Protein AF-A0A7V8LJW1-F1 (afdb_monomer)

Foldseek 3Di:
DDDDDDDDDDDDDDDDDDDDDPVNVVVVVVVVVVVVVVVCCVVPNDPVVVVVVVVVVVVVVVVVVVVVVVVVVVVVVVVVVVVVVVVVVVVVVVVVQLVVQLVLLVVVPDDSVVSSVQDDNDPVSSVVVSVVCVVVVVVVVPPPPDPDPDPPVPDDPPDDDPDPDPVRVVVVVVCVVDPPPDD

Radius of gyration: 65.2 Å; Cα contacts (8 Å, |Δi|>4): 43; chains: 1; bounding box: 151×48×192 Å

Solvent-accessible surface area (backbone atoms only — not comparable to full-atom values): 11226 Å² total; per-residue (Å²): 133,86,84,90,87,87,87,88,79,85,90,80,83,74,84,78,83,83,77,84,47,71,70,57,51,55,50,53,52,49,57,48,52,52,50,49,52,48,55,46,36,73,73,68,42,59,64,67,58,53,52,51,52,52,52,50,53,48,53,50,52,54,50,52,48,54,52,51,51,53,50,50,53,52,49,53,53,51,51,53,52,50,52,53,50,50,52,50,48,54,54,50,51,54,50,50,55,50,51,52,49,23,48,52,32,36,77,74,68,40,56,67,79,58,13,68,64,66,77,55,90,48,72,68,49,39,51,51,55,48,62,67,48,53,70,60,55,64,60,65,81,49,61,81,76,68,76,74,79,57,84,64,74,86,49,75,78,95,56,98,68,94,69,68,53,74,67,56,49,47,51,53,50,51,50,70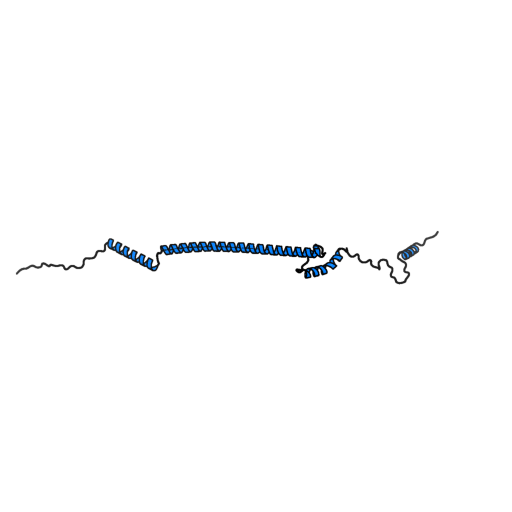,76,51,69,80,83,74,131

Organism: NCBI:txid83262

Secondary structure (DSSP, 8-state):
------------PPPP-----HHHHHHHHHHHHHHHHHHHHHHH--HHHHHHHHHHHHHHHHHHHHHHHHHHHHHHHHHHHHHHHHHHHHHHHHHHHHHHHHHHHHHTT--HHHHTT---SSHHHHHHHHHHHHHHHHHHHS-S-PPPP-TTSSPPPSS---PPPHHHHHHHHHHHHS-----

Mean predicted aligned error: 20.02 Å

pLDDT: mean 77.29, std 15.59, range [37.78, 94.06]

Sequence (183 aa):
MMGAAPDGDESGKGPADAKFTQADLDRIIGERLTRQRSEIADKYGDLDTLKASATELQSIKDRDKTDADKVQDQIADLQSKLTAESEARTKAEAKAAVAERTQYGVDKGLPVALAKKLTGTTNDELDAEIDELKPFLTATDSGPRRPDPNGHQGQPPSGGGTKPSSLAAGKELYAKSRPTTNA

Structure (mmCIF, N/CA/C/O backbone):
data_AF-A0A7V8LJW1-F1
#
_entry.id   AF-A0A7V8LJW1-F1
#
loop_
_atom_site.group_PDB
_atom_site.id
_atom_site.type_symbol
_atom_site.label_atom_id
_atom_site.label_alt_id
_atom_site.label_comp_id
_atom_site.label_asym_id
_atom_site.label_entity_id
_atom_site.label_seq_id
_atom_site.pdbx_PDB_ins_code
_atom_site.Cartn_x
_atom_site.Cartn_y
_atom_site.Cartn_z
_atom_site.occupancy
_atom_site.B_iso_or_equiv
_atom_site.auth_seq_id
_atom_site.auth_comp_id
_atom_site.auth_asym_id
_atom_site.auth_atom_id
_atom_site.pdbx_PDB_model_num
ATOM 1 N N . MET A 1 1 ? -62.524 -2.905 126.655 1.00 39.00 1 MET A N 1
ATOM 2 C CA . MET A 1 1 ? -62.035 -4.299 126.579 1.00 39.00 1 MET A CA 1
ATOM 3 C C . MET A 1 1 ? -62.411 -4.849 125.211 1.00 39.00 1 MET A C 1
ATOM 5 O O . MET A 1 1 ? -63.589 -4.754 124.908 1.00 39.00 1 MET A O 1
ATOM 9 N N . MET A 1 2 ? -61.420 -5.383 124.469 1.00 40.06 2 MET A N 1
ATOM 10 C CA . MET A 1 2 ? -61.485 -6.249 123.261 1.00 40.06 2 MET A CA 1
ATOM 11 C C . MET A 1 2 ? -6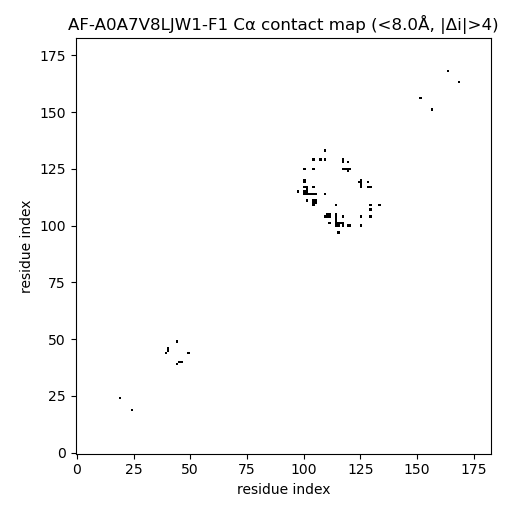2.251 -5.715 122.027 1.00 40.06 2 MET A C 1
ATOM 13 O O . MET A 1 2 ? -63.412 -5.373 122.148 1.00 40.06 2 MET A O 1
ATOM 17 N N . GLY A 1 3 ? -61.741 -5.665 120.791 1.00 39.06 3 GLY A N 1
ATOM 18 C CA . GLY A 1 3 ? -60.516 -6.180 120.168 1.00 39.06 3 GLY A CA 1
ATOM 19 C C . GLY A 1 3 ? -60.801 -6.594 118.703 1.00 39.06 3 GLY A C 1
ATOM 20 O O . GLY A 1 3 ? -61.911 -7.028 118.420 1.00 39.06 3 GLY A O 1
ATOM 21 N N . ALA A 1 4 ? -59.766 -6.522 117.850 1.00 37.81 4 ALA A N 1
ATOM 22 C CA . ALA A 1 4 ? -59.609 -7.071 116.483 1.00 37.81 4 ALA A CA 1
ATOM 23 C C . ALA A 1 4 ? -59.815 -6.123 115.271 1.00 37.81 4 ALA A C 1
ATOM 25 O O . ALA A 1 4 ? -60.771 -5.365 115.188 1.00 37.81 4 ALA A O 1
ATOM 26 N N . ALA A 1 5 ? -58.825 -6.180 114.372 1.00 51.31 5 ALA A N 1
ATOM 27 C CA . ALA A 1 5 ? -58.503 -5.296 113.247 1.00 51.31 5 ALA A CA 1
ATOM 28 C C . ALA A 1 5 ? -58.883 -5.941 111.879 1.00 51.31 5 ALA A C 1
ATOM 30 O O . ALA A 1 5 ? -59.739 -6.819 111.873 1.00 51.31 5 ALA A O 1
ATOM 31 N N . PRO A 1 6 ? -58.215 -5.623 110.751 1.00 56.84 6 PRO A N 1
ATOM 32 C CA . PRO A 1 6 ? -58.520 -4.558 109.790 1.00 56.84 6 PRO A CA 1
ATOM 33 C C . PRO A 1 6 ? -58.891 -5.115 108.394 1.00 56.84 6 PRO A C 1
ATOM 35 O O . PRO A 1 6 ? -58.307 -6.105 107.968 1.00 56.84 6 PRO A O 1
ATOM 38 N N . ASP A 1 7 ? -59.752 -4.440 107.629 1.00 39.25 7 ASP A N 1
ATOM 39 C CA . ASP A 1 7 ? -59.941 -4.749 106.201 1.00 39.25 7 ASP A CA 1
ATOM 40 C C . ASP A 1 7 ? -59.399 -3.598 105.351 1.00 39.25 7 ASP A C 1
ATOM 42 O O . ASP A 1 7 ? -59.898 -2.472 105.386 1.00 39.25 7 ASP A O 1
ATOM 46 N N . GLY A 1 8 ? -58.300 -3.886 104.653 1.00 44.03 8 GLY A N 1
ATOM 47 C CA . GLY A 1 8 ? -57.707 -3.018 103.647 1.00 44.03 8 GLY A CA 1
ATOM 48 C C . GLY A 1 8 ? -58.382 -3.226 102.296 1.00 44.03 8 GLY A C 1
ATOM 49 O O . GLY A 1 8 ? -58.577 -4.365 101.874 1.00 44.03 8 GLY A O 1
ATOM 50 N N . ASP A 1 9 ? -58.680 -2.121 101.619 1.00 39.38 9 ASP A N 1
ATOM 51 C CA . ASP A 1 9 ? -59.177 -2.096 100.247 1.00 39.38 9 ASP A CA 1
ATOM 52 C C . ASP A 1 9 ? -58.397 -1.065 99.406 1.00 39.38 9 ASP A C 1
ATOM 54 O O . ASP A 1 9 ? -57.958 -0.034 99.918 1.00 39.38 9 ASP A O 1
ATOM 58 N N . GLU A 1 10 ? -58.245 -1.408 98.122 1.00 38.75 10 GLU A N 1
ATOM 59 C CA . GLU A 1 10 ? -57.719 -0.650 96.969 1.00 38.75 10 GLU A CA 1
ATOM 60 C C . GLU A 1 10 ? -56.205 -0.318 96.964 1.00 38.75 10 GLU A C 1
ATOM 62 O O . GLU A 1 10 ? -55.731 0.629 97.578 1.00 38.75 10 GLU A O 1
ATOM 67 N N . SER A 1 11 ? -55.308 -1.072 96.309 1.00 44.19 11 SER A N 1
ATOM 68 C CA . SER A 1 11 ? -55.264 -1.555 94.909 1.00 44.19 11 SER A CA 1
ATOM 69 C C . SER A 1 11 ? -55.311 -0.460 93.828 1.00 44.19 11 SER A C 1
ATOM 71 O O . SER A 1 11 ? -56.162 -0.471 92.943 1.00 44.19 11 SER A O 1
ATOM 73 N N . GLY A 1 12 ? -54.333 0.453 93.836 1.00 37.78 12 GLY A N 1
ATOM 74 C CA . GLY A 1 12 ? -54.017 1.330 92.700 1.00 37.78 12 GLY A CA 1
ATOM 75 C C . GLY A 1 12 ? -53.057 0.669 91.696 1.00 37.78 12 GLY A C 1
ATOM 76 O O . GLY A 1 12 ? -51.882 0.469 91.993 1.00 37.78 12 GLY A O 1
ATOM 77 N N . LYS A 1 13 ? -53.570 0.328 90.506 1.00 42.62 13 LYS A N 1
ATOM 78 C CA . LYS A 1 13 ? -52.876 -0.296 89.358 1.00 42.62 13 LYS A CA 1
ATOM 79 C C . LYS A 1 13 ? -51.572 0.412 88.942 1.00 42.62 13 LYS A C 1
ATOM 81 O O . LYS A 1 13 ? -51.603 1.567 88.528 1.00 42.62 13 LYS A O 1
ATOM 86 N N . GLY A 1 14 ? -50.464 -0.334 88.903 1.00 44.66 14 GLY A N 1
ATOM 87 C CA . GLY A 1 14 ? -49.322 -0.045 88.021 1.00 44.66 14 GLY A CA 1
ATOM 88 C C . GLY A 1 14 ? -49.616 -0.461 86.566 1.00 44.66 14 GLY A C 1
ATOM 89 O O . GLY A 1 14 ? -50.534 -1.257 86.339 1.00 44.66 14 GLY A O 1
ATOM 90 N N . PRO A 1 15 ? -48.894 0.078 85.564 1.00 47.88 15 PRO A N 1
ATOM 91 C CA . PRO A 1 15 ? -49.163 -0.202 84.156 1.00 47.88 15 PRO A CA 1
ATOM 92 C C . PRO A 1 15 ? -48.845 -1.668 83.839 1.00 47.88 15 PRO A C 1
ATOM 94 O O . PRO A 1 15 ? -47.807 -2.185 84.240 1.00 47.88 15 PRO A O 1
ATOM 97 N N . ALA A 1 16 ? -49.760 -2.334 83.135 1.00 53.06 16 ALA A N 1
ATOM 98 C CA . ALA A 1 16 ? -49.612 -3.722 82.720 1.00 53.06 16 ALA A CA 1
ATOM 99 C C . ALA A 1 16 ? -48.396 -3.891 81.796 1.00 53.06 16 ALA A C 1
ATOM 101 O O . ALA A 1 16 ? -48.245 -3.153 80.821 1.00 53.06 16 ALA A O 1
ATOM 102 N N . ASP A 1 17 ? -47.564 -4.886 82.097 1.00 58.22 17 ASP A N 1
ATOM 103 C CA . ASP A 1 17 ? -46.409 -5.285 81.298 1.00 58.22 17 ASP A CA 1
ATOM 104 C C . ASP A 1 17 ? -46.833 -5.582 79.849 1.00 58.22 17 ASP A C 1
ATOM 106 O O . ASP A 1 17 ? -47.500 -6.582 79.566 1.00 58.22 17 ASP A O 1
ATOM 110 N N . ALA A 1 18 ? -46.459 -4.711 78.910 1.00 64.31 18 ALA A N 1
ATOM 111 C CA . ALA A 1 18 ? -46.701 -4.922 77.489 1.00 64.31 18 ALA A CA 1
ATOM 112 C C . ALA A 1 18 ? -45.855 -6.110 76.996 1.00 64.31 18 ALA A C 1
ATOM 114 O O . ALA A 1 18 ? -44.652 -5.986 76.760 1.00 64.31 18 ALA A O 1
ATOM 115 N N . LYS A 1 19 ? -46.472 -7.288 76.858 1.00 71.81 19 LYS A N 1
ATOM 116 C CA . LYS A 1 19 ? -45.813 -8.477 76.305 1.00 71.81 19 LYS A CA 1
ATOM 117 C C . LYS A 1 19 ? -45.741 -8.359 74.782 1.00 71.81 19 LYS A C 1
ATOM 119 O O . LYS A 1 19 ? -46.757 -8.494 74.109 1.00 71.81 19 LYS A O 1
ATOM 124 N N . PHE A 1 20 ? -44.542 -8.118 74.252 1.00 77.19 20 PHE A N 1
ATOM 125 C CA . PHE A 1 20 ? -44.264 -8.176 72.813 1.00 77.19 20 PHE A CA 1
ATOM 126 C C . PHE A 1 20 ? -44.620 -9.557 72.254 1.00 77.19 20 PHE A C 1
ATOM 128 O O . PHE A 1 20 ? -44.148 -10.575 72.764 1.00 77.19 20 PHE A O 1
ATOM 135 N N . THR A 1 21 ? -45.446 -9.595 71.208 1.00 88.38 21 THR A N 1
ATOM 136 C CA . THR A 1 21 ? -45.821 -10.842 70.530 1.00 88.38 21 THR A CA 1
ATOM 137 C C . THR A 1 21 ? -44.908 -11.117 69.333 1.00 88.38 21 THR A C 1
ATOM 139 O O . THR A 1 21 ? -44.262 -10.212 68.803 1.00 88.38 21 THR A O 1
ATOM 142 N N . GLN A 1 22 ? -44.868 -12.367 68.859 1.00 88.38 22 GLN A N 1
ATOM 143 C CA . GLN A 1 22 ? -44.125 -12.713 67.639 1.00 88.38 22 GLN A CA 1
ATOM 144 C C . GLN A 1 22 ? -44.655 -11.953 66.412 1.00 88.38 22 GLN A C 1
ATOM 146 O O . GLN A 1 22 ? -43.874 -11.506 65.579 1.00 88.38 22 GLN A O 1
ATOM 151 N N . ALA A 1 23 ? -45.970 -11.726 66.347 1.00 87.19 23 ALA A N 1
ATOM 152 C CA . ALA A 1 23 ? -46.586 -10.940 65.284 1.00 87.19 23 ALA A CA 1
ATOM 153 C C . ALA A 1 23 ? -46.105 -9.476 65.291 1.00 87.19 23 ALA A C 1
ATOM 155 O O . ALA A 1 23 ? -45.902 -8.887 64.229 1.00 87.19 23 ALA A O 1
ATOM 156 N N . ASP A 1 24 ? -45.866 -8.896 66.473 1.00 86.44 24 ASP A N 1
ATOM 157 C CA . ASP A 1 24 ? -45.297 -7.550 66.588 1.00 86.44 24 ASP A CA 1
ATOM 158 C C . ASP A 1 24 ? -43.845 -7.498 66.110 1.00 86.44 24 ASP A C 1
ATOM 160 O O . ASP A 1 24 ? -43.453 -6.537 65.445 1.00 86.44 24 ASP A O 1
ATOM 164 N N . LEU A 1 25 ? -43.053 -8.535 66.400 1.00 89.31 25 LEU A N 1
ATOM 165 C CA . LEU A 1 25 ? -41.680 -8.650 65.906 1.00 89.31 25 LEU A CA 1
ATOM 166 C C . LEU A 1 25 ? -41.638 -8.779 64.383 1.00 89.31 25 LEU A C 1
ATOM 168 O O . LEU A 1 25 ? -40.911 -8.025 63.737 1.00 89.31 25 LEU A O 1
ATOM 172 N N . ASP A 1 26 ? -42.444 -9.667 63.803 1.00 91.75 26 ASP A N 1
ATOM 173 C CA . ASP A 1 26 ? -42.484 -9.881 62.354 1.00 91.75 26 ASP A CA 1
ATOM 174 C C . ASP A 1 26 ? -42.925 -8.607 61.616 1.00 91.75 26 ASP A C 1
ATOM 176 O O . ASP A 1 26 ? -42.336 -8.237 60.596 1.00 91.75 26 ASP A O 1
ATOM 180 N N . ARG A 1 27 ? -43.893 -7.867 62.176 1.00 92.25 27 ARG A N 1
ATOM 181 C CA . ARG A 1 27 ? -44.321 -6.564 61.651 1.00 92.25 27 ARG A CA 1
ATOM 182 C C . ARG A 1 27 ? -43.195 -5.529 61.692 1.00 92.25 27 ARG A C 1
ATOM 184 O O . ARG A 1 27 ? -42.927 -4.884 60.680 1.00 92.25 27 ARG A O 1
ATOM 191 N N . ILE A 1 28 ? -42.513 -5.380 62.830 1.00 91.62 28 ILE A N 1
ATOM 192 C CA . ILE A 1 28 ? -41.410 -4.416 62.989 1.00 91.62 28 ILE A CA 1
ATOM 193 C C . ILE A 1 28 ? -40.240 -4.761 62.059 1.00 91.62 28 ILE A C 1
ATOM 195 O O . ILE A 1 28 ? -39.641 -3.869 61.454 1.00 91.62 28 ILE A O 1
ATOM 199 N N . ILE A 1 29 ? -39.922 -6.049 61.916 1.00 92.06 29 ILE A N 1
ATOM 200 C CA . ILE A 1 29 ? -38.883 -6.530 61.002 1.00 92.06 29 ILE A CA 1
ATOM 201 C C . ILE A 1 29 ? -39.276 -6.232 59.551 1.00 92.06 29 ILE A C 1
ATOM 203 O O . ILE A 1 29 ? -38.448 -5.707 58.804 1.00 92.06 29 ILE A O 1
ATOM 207 N N . GLY A 1 30 ? -40.529 -6.489 59.166 1.00 92.88 30 GLY A N 1
ATOM 208 C CA . GLY A 1 30 ? -41.058 -6.156 57.843 1.00 92.88 30 GLY A CA 1
ATOM 209 C C . GLY A 1 30 ? -40.971 -4.659 57.535 1.00 92.88 30 GLY A C 1
ATOM 210 O O . GLY A 1 30 ? -40.403 -4.270 56.516 1.00 92.88 30 GLY A O 1
ATOM 211 N N . GLU A 1 31 ? -41.442 -3.802 58.444 1.00 92.50 31 GLU A N 1
ATOM 212 C CA . GLU A 1 31 ? -41.362 -2.339 58.308 1.00 92.50 31 GLU A CA 1
ATOM 213 C C . GLU A 1 31 ? -39.916 -1.837 58.192 1.00 92.50 31 GLU A C 1
ATOM 215 O O . GLU A 1 31 ? -39.626 -0.904 57.434 1.00 92.50 31 GLU A O 1
ATOM 220 N N . ARG A 1 32 ? -38.990 -2.438 58.948 1.00 94.06 32 ARG A N 1
ATOM 221 C CA . ARG A 1 32 ? -37.566 -2.094 58.890 1.00 94.06 32 ARG A CA 1
ATOM 222 C C . ARG A 1 32 ? -36.938 -2.533 57.571 1.00 94.06 32 ARG A C 1
ATOM 224 O O . ARG A 1 32 ? -36.204 -1.745 56.986 1.00 94.06 32 ARG A O 1
ATOM 231 N N . LEU A 1 33 ? -37.247 -3.736 57.086 1.00 91.19 33 LEU A N 1
ATOM 232 C CA . LEU A 1 33 ? -36.774 -4.248 55.797 1.00 91.19 33 LEU A CA 1
ATOM 233 C C . LEU A 1 33 ? -37.263 -3.390 54.632 1.00 91.19 33 LEU A C 1
ATOM 235 O O . LEU A 1 33 ? -36.477 -3.089 53.738 1.00 91.19 33 LEU A O 1
ATOM 239 N N . THR A 1 34 ? -38.527 -2.970 54.644 1.00 89.12 34 THR A N 1
ATOM 240 C CA . THR A 1 34 ? -39.079 -2.101 53.597 1.00 89.12 34 THR A CA 1
ATOM 241 C C . THR A 1 34 ? -38.407 -0.732 53.604 1.00 89.12 34 THR A C 1
ATOM 243 O O . THR A 1 34 ? -37.977 -0.270 52.549 1.00 89.12 34 THR A O 1
ATOM 246 N N . ARG A 1 35 ? -38.217 -0.115 54.782 1.00 89.50 35 ARG A N 1
ATOM 247 C CA . ARG A 1 35 ? -37.444 1.135 54.903 1.00 89.50 35 ARG A CA 1
ATOM 248 C C . ARG A 1 35 ? -36.010 0.974 54.422 1.00 89.50 35 ARG A C 1
ATOM 250 O O . ARG A 1 35 ? -35.537 1.819 53.680 1.00 89.50 35 ARG A O 1
ATOM 257 N N . GLN A 1 36 ? -35.343 -0.120 54.786 1.00 85.81 36 GLN A N 1
ATOM 258 C CA . GLN A 1 36 ? -33.981 -0.382 54.326 1.00 85.81 36 GLN A CA 1
ATOM 259 C C . GLN A 1 36 ? -33.912 -0.553 52.810 1.00 85.81 36 GLN A C 1
ATOM 261 O O . GLN A 1 36 ? -33.022 0.012 52.189 1.00 85.81 36 GLN A O 1
ATOM 266 N N . ARG A 1 37 ? -34.841 -1.299 52.199 1.00 84.12 37 ARG A N 1
ATOM 267 C CA . ARG A 1 37 ? -34.892 -1.447 50.737 1.00 84.12 37 ARG A CA 1
ATOM 268 C C . ARG A 1 37 ? -35.166 -0.114 50.049 1.00 84.12 37 ARG A C 1
ATOM 270 O O . ARG A 1 37 ? -34.510 0.161 49.055 1.00 84.12 37 ARG A O 1
ATOM 277 N N . SER A 1 38 ? -36.064 0.708 50.596 1.00 82.81 38 SER A N 1
ATOM 278 C CA . SER A 1 38 ? -36.320 2.061 50.088 1.00 82.81 38 SER A CA 1
ATOM 279 C C . SER A 1 38 ? -35.075 2.932 50.205 1.00 82.81 38 SER A C 1
ATOM 281 O O . SER A 1 38 ? -34.624 3.457 49.205 1.00 82.81 38 SER A O 1
ATOM 283 N N . GLU A 1 39 ? -34.438 3.002 51.377 1.00 83.31 39 GLU A N 1
ATOM 284 C CA . GLU A 1 39 ? -33.213 3.788 51.567 1.00 83.31 39 GLU A CA 1
ATOM 285 C C . GLU A 1 39 ? -32.060 3.315 50.673 1.00 83.31 39 GLU A C 1
ATOM 287 O O . GLU A 1 39 ? -31.251 4.127 50.230 1.00 83.31 39 GLU A O 1
ATOM 292 N N . ILE A 1 40 ? -31.951 2.007 50.425 1.00 79.25 40 ILE A N 1
ATOM 293 C CA . ILE A 1 40 ? -30.953 1.445 49.510 1.00 79.25 40 ILE A CA 1
ATOM 294 C C . ILE A 1 40 ? -31.287 1.830 48.065 1.00 79.25 40 ILE A C 1
ATOM 296 O O . ILE A 1 40 ? -30.388 2.269 47.353 1.00 79.25 40 ILE A O 1
ATOM 300 N N . ALA A 1 41 ? -32.552 1.727 47.652 1.00 80.44 41 ALA A N 1
ATOM 301 C CA . ALA A 1 41 ? -33.006 2.139 46.325 1.00 80.44 41 ALA A CA 1
ATOM 302 C C . ALA A 1 41 ? -32.859 3.657 46.104 1.00 80.44 41 ALA A C 1
ATOM 304 O O . ALA A 1 41 ? -32.439 4.079 45.033 1.00 80.44 41 ALA A O 1
ATOM 305 N N . ASP A 1 42 ? -33.113 4.474 47.126 1.00 79.69 42 ASP A N 1
ATOM 306 C CA . ASP A 1 42 ? -32.967 5.932 47.076 1.00 79.69 42 ASP A CA 1
ATOM 307 C C . ASP A 1 42 ? -31.488 6.351 46.986 1.00 79.69 42 ASP A C 1
ATOM 309 O O . ASP A 1 42 ? -31.150 7.312 46.296 1.00 79.69 42 ASP A O 1
ATOM 313 N N . LYS A 1 43 ? -30.584 5.636 47.676 1.00 74.94 43 LYS A N 1
ATOM 314 C CA . LYS A 1 43 ? -29.143 5.958 47.705 1.00 74.94 43 LYS A CA 1
ATOM 315 C C . LYS A 1 43 ? -28.363 5.406 46.518 1.00 74.94 43 LYS A C 1
ATOM 317 O O . LYS A 1 43 ? -27.422 6.053 46.066 1.00 74.94 43 LYS A O 1
ATOM 322 N N . TYR A 1 44 ? -28.694 4.202 46.064 1.00 70.69 44 TYR A N 1
ATOM 323 C CA . TYR A 1 44 ? -27.898 3.462 45.079 1.00 70.69 44 TYR A CA 1
ATOM 324 C C . TYR A 1 44 ? -28.660 3.158 43.787 1.00 70.69 44 TYR A C 1
ATOM 326 O O . TYR A 1 44 ? -28.085 2.571 42.870 1.00 70.69 44 TYR A O 1
ATOM 334 N N . GLY A 1 45 ? -29.925 3.574 43.690 1.00 77.19 45 GLY A N 1
ATOM 335 C CA . GLY A 1 45 ? -30.816 3.144 42.622 1.00 77.19 45 GLY A CA 1
ATOM 336 C C . GLY A 1 45 ? -31.196 1.670 42.756 1.00 77.19 45 GLY A C 1
ATOM 337 O O . GLY A 1 45 ? -30.808 0.971 43.697 1.00 77.19 45 GLY A O 1
ATOM 338 N N . ASP A 1 46 ? -31.958 1.179 41.785 1.00 78.69 46 ASP A N 1
ATOM 339 C CA . ASP A 1 46 ? -32.289 -0.237 41.711 1.00 78.69 46 ASP A CA 1
ATOM 340 C C . ASP A 1 46 ? -31.055 -1.035 41.251 1.00 78.69 46 ASP A C 1
ATOM 342 O O . ASP A 1 46 ? -30.588 -0.908 40.114 1.00 78.69 46 ASP A O 1
ATOM 346 N N . LEU A 1 47 ? -30.499 -1.854 42.148 1.00 77.88 47 LEU A N 1
ATOM 347 C CA . LEU A 1 47 ? -29.309 -2.670 41.886 1.00 77.88 47 LEU A CA 1
ATOM 348 C C . LEU A 1 47 ? -29.460 -3.553 40.645 1.00 77.88 47 LEU A C 1
ATOM 350 O O . LEU A 1 47 ? -28.465 -3.815 39.964 1.00 77.88 47 LEU A O 1
ATOM 354 N N . ASP A 1 48 ? -30.675 -4.002 40.343 1.00 80.12 48 ASP A N 1
ATOM 355 C CA . ASP A 1 48 ? -30.926 -4.838 39.174 1.00 80.12 48 ASP A CA 1
ATOM 356 C C . ASP A 1 48 ? -30.787 -4.028 37.879 1.00 80.12 48 ASP A C 1
ATOM 358 O O . ASP A 1 48 ? -30.172 -4.499 36.919 1.00 80.12 48 ASP A O 1
ATOM 362 N N . THR A 1 49 ? -31.216 -2.763 37.879 1.00 82.00 49 THR A N 1
ATOM 363 C CA . THR A 1 49 ? -31.003 -1.853 36.740 1.00 82.00 49 THR A CA 1
ATOM 364 C C . THR A 1 49 ? -29.530 -1.514 36.535 1.00 82.00 49 THR A C 1
ATOM 366 O O . THR A 1 49 ? -29.056 -1.489 35.397 1.00 82.00 49 THR A O 1
ATOM 369 N N . LEU A 1 50 ? -28.765 -1.332 37.617 1.00 80.94 50 LEU A N 1
ATOM 370 C CA . LEU A 1 50 ? -27.328 -1.069 37.532 1.00 80.94 50 LEU A CA 1
ATOM 371 C C . LEU A 1 50 ? -26.575 -2.276 36.956 1.00 80.94 50 LEU A C 1
ATOM 373 O O . LEU A 1 50 ? -25.709 -2.117 36.095 1.00 80.94 50 LEU A O 1
ATOM 377 N N . LYS A 1 51 ? -26.930 -3.491 37.389 1.00 86.94 51 LYS A N 1
ATOM 378 C CA . LYS A 1 51 ? -26.352 -4.732 36.851 1.00 86.94 51 LYS A CA 1
ATOM 379 C C . LYS A 1 51 ? -26.713 -4.948 35.385 1.00 86.94 51 LYS A C 1
ATOM 381 O O . LYS A 1 51 ? -25.839 -5.328 34.604 1.00 86.94 51 LYS A O 1
ATOM 386 N N . ALA A 1 52 ? -27.965 -4.690 35.009 1.00 88.69 52 ALA A N 1
ATOM 387 C CA . ALA A 1 52 ? -28.406 -4.770 33.620 1.00 88.69 52 ALA A CA 1
ATOM 388 C C . ALA A 1 52 ? -27.609 -3.797 32.736 1.00 88.69 52 ALA A C 1
ATOM 390 O O . ALA A 1 52 ? -26.999 -4.215 31.754 1.00 88.69 52 ALA A O 1
ATOM 391 N N . SER A 1 53 ? -27.500 -2.536 33.163 1.00 84.31 53 SER A N 1
ATOM 392 C CA . SER A 1 53 ? -26.754 -1.488 32.451 1.00 84.31 53 SER A CA 1
ATOM 393 C C . SER A 1 53 ? -25.264 -1.817 32.320 1.00 84.31 53 SER A C 1
ATOM 395 O O . SER A 1 53 ? -24.663 -1.610 31.268 1.00 84.31 53 SER A O 1
ATOM 397 N N . ALA A 1 54 ? -24.648 -2.358 33.377 1.00 88.31 54 ALA A N 1
ATOM 398 C CA . ALA A 1 54 ? -23.247 -2.771 33.352 1.00 88.31 54 ALA A CA 1
ATOM 399 C C . ALA A 1 54 ? -23.005 -3.936 32.380 1.00 88.31 54 ALA A C 1
ATOM 401 O O . ALA A 1 54 ? -22.011 -3.938 31.656 1.00 88.31 54 ALA A O 1
ATOM 402 N N . THR A 1 55 ? -23.927 -4.900 32.338 1.00 91.38 55 THR A N 1
ATOM 403 C CA . THR A 1 55 ? -23.861 -6.043 31.415 1.00 91.38 55 THR A CA 1
ATOM 404 C C . THR A 1 55 ? -24.006 -5.584 29.965 1.00 91.38 55 THR A C 1
ATOM 406 O O . THR A 1 55 ? -23.243 -6.009 29.098 1.00 91.38 55 THR A O 1
ATOM 409 N N . GLU A 1 56 ? -24.937 -4.669 29.700 1.00 91.44 56 GLU A N 1
ATOM 410 C CA . GLU A 1 56 ? -25.145 -4.095 28.371 1.00 91.44 56 GLU A CA 1
ATOM 411 C C . GLU A 1 56 ? -23.938 -3.269 27.905 1.00 91.44 56 GLU A C 1
ATOM 413 O O . GLU A 1 56 ? -23.441 -3.475 26.798 1.00 91.44 56 GLU A O 1
ATOM 418 N N . LEU A 1 57 ? -23.382 -2.415 28.771 1.00 91.69 57 LEU A N 1
ATOM 419 C CA . LEU A 1 57 ? -22.156 -1.667 28.476 1.00 91.69 57 LEU A CA 1
ATOM 420 C C . LEU A 1 57 ? -20.964 -2.579 28.185 1.00 91.69 57 LEU A C 1
ATOM 422 O O . LEU A 1 57 ? -20.149 -2.259 27.320 1.00 91.69 57 LEU A O 1
ATOM 426 N N . GLN A 1 58 ? -20.840 -3.693 28.906 1.00 89.44 58 GLN A N 1
ATOM 427 C CA . GLN A 1 58 ? -19.778 -4.662 28.661 1.00 89.44 58 GLN A CA 1
ATOM 428 C C . GLN A 1 58 ? -19.953 -5.332 27.291 1.00 89.44 58 GLN A C 1
ATOM 430 O O . GLN A 1 58 ? -19.004 -5.372 26.514 1.00 89.44 58 GLN A O 1
ATOM 435 N N . SER A 1 59 ? -21.177 -5.751 26.957 1.00 90.19 59 SER A N 1
ATOM 436 C CA . SER A 1 59 ? -21.513 -6.326 25.648 1.00 90.19 59 SER A CA 1
ATOM 437 C C . SER A 1 59 ? -21.210 -5.366 24.490 1.00 90.19 59 SER A C 1
ATOM 439 O O . SER A 1 59 ? -20.578 -5.757 23.509 1.00 90.19 59 SER A O 1
ATOM 441 N N . ILE A 1 60 ? -21.583 -4.087 24.624 1.00 90.44 60 ILE A N 1
ATOM 442 C CA . ILE A 1 60 ? -21.287 -3.055 23.619 1.00 90.44 60 ILE A CA 1
ATOM 443 C C . ILE A 1 60 ? -19.776 -2.866 23.471 1.00 90.44 60 ILE A C 1
ATOM 445 O O . ILE A 1 60 ? -19.274 -2.877 22.353 1.00 90.44 60 ILE A O 1
ATOM 449 N N . LYS A 1 61 ? -19.031 -2.751 24.578 1.00 85.88 61 LYS A N 1
ATOM 450 C CA . LYS A 1 61 ? -17.567 -2.600 24.536 1.00 85.88 61 LYS A CA 1
ATOM 451 C C . LYS A 1 61 ? -16.878 -3.781 23.870 1.00 85.88 61 LYS A C 1
ATOM 453 O O . LYS A 1 61 ? -15.916 -3.575 23.136 1.00 85.88 61 LYS A O 1
ATOM 458 N N . ASP A 1 62 ? -17.331 -4.998 24.144 1.00 85.56 62 ASP A N 1
ATOM 459 C CA . ASP A 1 62 ? -16.741 -6.193 23.550 1.00 85.56 62 ASP A CA 1
ATOM 460 C C . ASP A 1 62 ? -17.069 -6.266 22.053 1.00 85.56 62 ASP A C 1
ATOM 462 O O . ASP A 1 62 ? -16.174 -6.532 21.252 1.00 85.56 62 ASP A O 1
ATOM 466 N N . ARG A 1 63 ? -18.293 -5.903 21.646 1.00 88.31 63 ARG A N 1
ATOM 467 C CA . ARG A 1 63 ? -18.655 -5.772 20.228 1.00 88.31 63 ARG A CA 1
ATOM 468 C C . ARG A 1 63 ? -17.818 -4.705 19.519 1.00 88.31 63 ARG A C 1
ATOM 470 O O . ARG A 1 63 ? -17.213 -4.995 18.492 1.00 88.31 63 ARG A O 1
ATOM 477 N N . ASP A 1 64 ? -17.731 -3.506 20.084 1.00 86.19 64 ASP A N 1
ATOM 478 C CA . ASP A 1 64 ? -17.007 -2.385 19.481 1.00 86.19 64 ASP A CA 1
ATOM 479 C C . ASP A 1 64 ? -15.504 -2.675 19.376 1.00 86.19 64 ASP A C 1
ATOM 481 O O . ASP A 1 64 ? -14.883 -2.316 18.379 1.00 86.19 64 ASP A O 1
ATOM 485 N N . LYS A 1 65 ? -14.917 -3.388 20.349 1.00 84.12 65 LYS A N 1
ATOM 486 C CA . LYS A 1 65 ? -13.546 -3.908 20.230 1.00 84.12 65 LYS A CA 1
ATOM 487 C C . LYS A 1 65 ? -13.417 -4.888 19.070 1.00 84.12 65 LYS A C 1
ATOM 489 O O . LYS A 1 65 ? -12.541 -4.705 18.237 1.00 84.12 65 LYS A O 1
ATOM 494 N N . THR A 1 66 ? -14.308 -5.878 18.969 1.00 88.38 66 THR A N 1
ATOM 495 C CA . THR A 1 66 ? -14.238 -6.852 17.866 1.00 88.38 66 THR A CA 1
ATOM 496 C C . THR A 1 66 ? -14.414 -6.211 16.495 1.00 88.38 66 THR A C 1
ATOM 498 O O . THR A 1 66 ? -13.820 -6.670 15.522 1.00 88.38 66 THR A O 1
ATOM 501 N N . ASP A 1 67 ? -15.219 -5.156 16.394 1.00 87.94 67 ASP A N 1
ATOM 502 C CA . ASP A 1 67 ? -15.403 -4.436 15.139 1.00 87.94 67 ASP A CA 1
ATOM 503 C C . ASP A 1 67 ? -14.220 -3.501 14.850 1.00 87.94 67 ASP A C 1
ATOM 505 O O . ASP A 1 67 ? -13.797 -3.411 13.698 1.00 87.94 67 ASP A O 1
ATOM 509 N N . ALA A 1 68 ? -13.610 -2.889 15.870 1.00 88.31 68 ALA A N 1
ATOM 510 C CA . ALA A 1 68 ? -12.362 -2.142 15.720 1.00 88.31 68 ALA A CA 1
ATOM 511 C C . ALA A 1 68 ? -11.209 -3.039 15.240 1.00 88.31 68 ALA A C 1
ATOM 513 O O . ALA A 1 68 ? -10.483 -2.641 14.330 1.00 88.31 68 ALA A O 1
ATOM 514 N N . ASP A 1 69 ? -11.084 -4.251 15.784 1.00 88.69 69 ASP A N 1
ATOM 515 C CA . ASP A 1 69 ? -10.067 -5.224 15.372 1.00 88.69 69 ASP A CA 1
ATOM 516 C C . ASP A 1 69 ? -10.268 -5.639 13.903 1.00 88.69 69 ASP A C 1
ATOM 518 O O . ASP A 1 69 ? -9.340 -5.567 13.100 1.00 88.69 69 ASP A O 1
ATOM 522 N N . LYS A 1 70 ? -11.508 -5.951 13.494 1.00 89.00 70 LYS A N 1
ATOM 523 C CA . LYS A 1 70 ? -11.827 -6.252 12.082 1.00 89.00 70 LYS A CA 1
ATOM 524 C C . LYS A 1 70 ? -11.511 -5.085 11.148 1.00 89.00 70 LYS A C 1
ATOM 526 O O . LYS A 1 70 ? -11.051 -5.305 10.030 1.00 89.00 70 LYS A O 1
ATOM 531 N N . VAL A 1 71 ? -11.791 -3.852 11.570 1.00 90.31 71 VAL A N 1
ATOM 532 C CA . VAL A 1 71 ? -11.482 -2.655 10.776 1.00 90.31 71 VAL A CA 1
ATOM 533 C C . VAL A 1 71 ? -9.970 -2.463 10.665 1.00 90.31 71 VAL A C 1
ATOM 535 O O . VAL A 1 71 ? -9.488 -2.134 9.584 1.00 90.31 71 VAL A O 1
ATOM 538 N N . GLN A 1 72 ? -9.208 -2.707 11.734 1.00 90.81 72 GLN A N 1
ATOM 539 C CA . GLN A 1 72 ? -7.744 -2.667 11.683 1.00 90.81 72 GLN A CA 1
ATOM 540 C C . GLN A 1 72 ? -7.179 -3.725 10.731 1.00 90.81 72 GLN A C 1
ATOM 542 O O . GLN A 1 72 ? -6.340 -3.387 9.896 1.00 90.81 72 GLN A O 1
ATOM 547 N N . ASP A 1 73 ? -7.691 -4.956 10.780 1.00 89.25 73 ASP A N 1
ATOM 548 C CA . ASP A 1 73 ? -7.297 -6.026 9.859 1.00 89.25 73 ASP A CA 1
ATOM 549 C C . ASP A 1 73 ? -7.611 -5.661 8.400 1.00 89.25 73 ASP A C 1
ATOM 551 O O . ASP A 1 73 ? -6.777 -5.838 7.510 1.00 89.25 73 ASP A O 1
ATOM 555 N N . GLN A 1 74 ? -8.790 -5.084 8.140 1.00 90.75 74 GLN A N 1
ATOM 556 C CA . GLN A 1 74 ? -9.166 -4.605 6.807 1.00 90.75 74 GLN A CA 1
ATOM 557 C C . GLN A 1 74 ? -8.269 -3.464 6.324 1.00 90.75 74 GLN A C 1
ATOM 559 O O . GLN A 1 74 ? -7.880 -3.445 5.157 1.00 90.75 74 GLN A O 1
ATOM 564 N N . ILE A 1 75 ? -7.921 -2.516 7.198 1.00 92.56 75 ILE A N 1
ATOM 565 C CA . ILE A 1 75 ? -6.999 -1.426 6.863 1.00 92.56 75 ILE A CA 1
ATOM 566 C C . ILE A 1 75 ? -5.620 -1.992 6.522 1.00 92.56 75 ILE A C 1
ATOM 568 O O . ILE A 1 75 ? -5.049 -1.591 5.509 1.00 92.56 75 ILE A O 1
ATOM 572 N N . ALA A 1 76 ? -5.103 -2.935 7.313 1.00 91.44 76 ALA A N 1
ATOM 573 C CA . ALA A 1 76 ? -3.805 -3.554 7.068 1.00 91.44 76 ALA A CA 1
ATOM 574 C C . ALA A 1 76 ? -3.773 -4.319 5.731 1.00 91.44 76 ALA A C 1
ATOM 576 O O . ALA A 1 76 ? -2.834 -4.160 4.948 1.00 91.44 76 ALA A O 1
ATOM 577 N N . ASP A 1 77 ? -4.821 -5.090 5.425 1.00 90.88 77 ASP A N 1
ATOM 578 C CA . ASP A 1 77 ? -4.950 -5.814 4.154 1.00 90.88 77 ASP A CA 1
ATOM 579 C C . ASP A 1 77 ? -5.053 -4.853 2.955 1.00 90.88 77 ASP A C 1
ATOM 581 O O . ASP A 1 77 ? -4.356 -5.013 1.949 1.00 90.88 77 ASP A O 1
ATOM 585 N N . LEU A 1 78 ? -5.862 -3.794 3.068 1.00 90.62 78 LEU A N 1
ATOM 586 C CA . LEU A 1 78 ? -5.981 -2.770 2.026 1.00 90.62 78 LEU A CA 1
ATOM 587 C C . LEU A 1 78 ? -4.671 -2.004 1.813 1.00 90.62 78 LEU A C 1
ATOM 589 O O . LEU A 1 78 ? -4.302 -1.739 0.669 1.00 90.62 78 LEU A O 1
ATOM 593 N N . GLN A 1 79 ? -3.951 -1.674 2.886 1.00 91.62 79 GLN A N 1
ATOM 594 C CA . GLN A 1 79 ? -2.638 -1.037 2.799 1.00 91.62 79 GLN A CA 1
ATOM 595 C C . GLN A 1 79 ? -1.634 -1.941 2.084 1.00 91.62 79 GLN A C 1
ATOM 597 O O . GLN A 1 79 ? -0.960 -1.476 1.168 1.00 91.62 79 GLN A O 1
ATOM 602 N N . SER A 1 80 ? -1.586 -3.230 2.430 1.00 89.88 80 SER A N 1
ATOM 603 C CA . SER A 1 80 ? -0.705 -4.200 1.772 1.00 89.88 80 SER A CA 1
ATOM 604 C C . SER A 1 80 ? -1.012 -4.348 0.276 1.00 89.88 80 SER A C 1
ATOM 606 O O . SER A 1 80 ? -0.101 -4.349 -0.559 1.00 89.88 80 SER A O 1
ATOM 608 N N . LYS A 1 81 ? -2.297 -4.401 -0.092 1.00 88.50 81 LYS A N 1
ATOM 609 C CA . LYS A 1 81 ? -2.722 -4.441 -1.500 1.00 88.50 81 LYS A CA 1
ATOM 610 C C . LYS A 1 81 ? -2.339 -3.171 -2.246 1.00 88.50 81 LYS A C 1
ATOM 612 O O . LYS A 1 81 ? -1.843 -3.255 -3.366 1.00 88.50 81 LYS A O 1
ATOM 617 N N . LEU A 1 82 ? -2.521 -2.005 -1.629 1.00 89.94 82 LEU A N 1
ATOM 618 C CA . LEU A 1 82 ? -2.170 -0.728 -2.240 1.00 89.94 82 LEU A CA 1
ATOM 619 C C . LEU A 1 82 ? -0.660 -0.600 -2.467 1.00 89.94 82 LEU A C 1
ATOM 621 O O . LEU A 1 82 ? -0.243 -0.131 -3.525 1.00 89.94 82 LEU A O 1
ATOM 625 N N . THR A 1 83 ? 0.164 -1.035 -1.509 1.00 88.38 83 THR A N 1
ATOM 626 C CA . THR A 1 83 ? 1.622 -1.041 -1.686 1.00 88.38 83 THR A CA 1
ATOM 627 C C . THR A 1 83 ? 2.034 -1.987 -2.808 1.00 88.38 83 THR A C 1
ATOM 629 O O . THR A 1 83 ? 2.811 -1.589 -3.671 1.00 88.38 83 THR A O 1
ATOM 632 N N . ALA A 1 84 ? 1.452 -3.190 -2.866 1.00 88.00 84 ALA A N 1
ATOM 633 C CA . ALA A 1 84 ? 1.750 -4.160 -3.917 1.00 88.00 84 ALA A CA 1
ATOM 634 C C . ALA A 1 84 ? 1.336 -3.664 -5.316 1.00 88.00 84 ALA A C 1
ATOM 636 O O . ALA A 1 84 ? 2.103 -3.794 -6.268 1.00 88.00 84 ALA A O 1
ATOM 637 N N . GLU A 1 85 ? 0.155 -3.055 -5.447 1.00 87.12 85 GLU A N 1
ATOM 638 C CA . GLU A 1 85 ? -0.316 -2.440 -6.698 1.00 87.12 85 GLU A CA 1
ATOM 639 C C . GLU A 1 85 ? 0.564 -1.259 -7.122 1.00 87.12 85 GLU A C 1
ATOM 641 O O . GLU A 1 85 ? 0.953 -1.153 -8.284 1.00 87.12 85 GLU A O 1
ATOM 646 N N . SER A 1 86 ? 0.945 -0.390 -6.182 1.00 87.31 86 SER A N 1
ATOM 647 C CA . SER A 1 86 ? 1.850 0.731 -6.454 1.00 87.31 86 SER A CA 1
ATOM 648 C C . SER A 1 86 ? 3.225 0.251 -6.938 1.00 87.31 86 SER A C 1
ATOM 650 O O . SER A 1 86 ? 3.754 0.743 -7.938 1.00 87.31 86 SER A O 1
ATOM 652 N N . GLU A 1 87 ? 3.795 -0.769 -6.295 1.00 88.88 87 GLU A N 1
ATOM 653 C CA . GLU A 1 87 ? 5.053 -1.391 -6.721 1.00 88.88 87 GLU A CA 1
ATOM 654 C C . GLU A 1 87 ? 4.931 -2.069 -8.094 1.00 88.88 87 GLU A C 1
ATOM 656 O O . GLU A 1 87 ? 5.816 -1.943 -8.945 1.00 88.88 87 GLU A O 1
ATOM 661 N N . ALA A 1 88 ? 3.822 -2.765 -8.351 1.00 87.12 88 ALA A N 1
ATOM 662 C CA . ALA A 1 88 ? 3.564 -3.386 -9.645 1.00 87.12 88 ALA A CA 1
ATOM 663 C C . ALA A 1 88 ? 3.445 -2.334 -10.755 1.00 87.12 88 ALA A C 1
ATOM 665 O O . ALA A 1 88 ? 4.054 -2.487 -11.819 1.00 87.12 88 ALA A O 1
ATOM 666 N N . ARG A 1 89 ? 2.719 -1.244 -10.490 1.00 86.94 89 ARG A N 1
ATOM 667 C CA . ARG A 1 89 ? 2.522 -0.134 -11.422 1.00 86.94 89 ARG A CA 1
ATOM 668 C C . ARG A 1 89 ? 3.826 0.597 -11.715 1.00 86.94 89 ARG A C 1
ATOM 670 O O . ARG A 1 89 ? 4.173 0.746 -12.881 1.00 86.94 89 ARG A O 1
ATOM 677 N N . THR A 1 90 ? 4.585 0.980 -10.693 1.00 88.69 90 THR A N 1
ATOM 678 C CA . THR A 1 90 ? 5.889 1.644 -10.874 1.00 88.69 90 THR A CA 1
ATOM 679 C C . THR A 1 90 ? 6.867 0.760 -11.648 1.00 88.69 90 THR A C 1
ATOM 681 O O . THR A 1 90 ? 7.560 1.233 -12.548 1.00 88.69 90 THR A O 1
ATOM 684 N N . LYS A 1 91 ? 6.880 -0.553 -11.387 1.00 87.88 91 LYS A N 1
ATOM 685 C CA . LYS A 1 91 ? 7.682 -1.512 -12.158 1.00 87.88 91 LYS A CA 1
ATOM 686 C C . LYS A 1 91 ? 7.208 -1.643 -13.606 1.00 87.88 91 LYS A C 1
ATOM 688 O O . LYS A 1 91 ? 8.042 -1.809 -14.498 1.00 87.88 91 LYS A O 1
ATOM 693 N N . ALA A 1 92 ? 5.901 -1.612 -13.854 1.00 85.50 92 ALA A N 1
ATOM 694 C CA . ALA A 1 92 ? 5.341 -1.652 -15.202 1.00 85.50 92 ALA A CA 1
ATOM 695 C C . ALA A 1 92 ? 5.676 -0.374 -15.986 1.00 85.50 92 ALA A C 1
ATOM 697 O O . ALA A 1 92 ? 6.165 -0.471 -17.109 1.00 85.50 92 ALA A O 1
ATOM 698 N N . GLU A 1 93 ? 5.510 0.797 -15.371 1.00 88.25 93 GLU A N 1
ATOM 699 C CA . GLU A 1 93 ? 5.862 2.099 -15.947 1.00 88.25 93 GLU A CA 1
ATOM 700 C C . GLU A 1 93 ? 7.368 2.187 -16.237 1.00 88.25 93 GLU A C 1
ATOM 702 O O . GLU A 1 93 ? 7.764 2.547 -17.344 1.00 88.25 93 GLU A O 1
ATOM 707 N N . ALA A 1 94 ? 8.223 1.744 -15.309 1.00 86.44 94 ALA A N 1
ATOM 708 C CA . ALA A 1 94 ? 9.667 1.694 -15.532 1.00 86.44 94 ALA A CA 1
ATOM 709 C C . ALA A 1 94 ? 10.043 0.779 -16.710 1.00 86.44 94 ALA A C 1
ATOM 711 O O . ALA A 1 94 ? 10.900 1.128 -17.523 1.00 86.44 94 ALA A O 1
ATOM 712 N N . LYS A 1 95 ? 9.394 -0.387 -16.837 1.00 85.81 95 LYS A N 1
ATOM 713 C CA . LYS A 1 95 ? 9.604 -1.295 -17.975 1.00 85.81 95 LYS A CA 1
ATOM 714 C C . LYS A 1 95 ? 9.144 -0.681 -19.294 1.00 85.81 95 LYS A C 1
ATOM 716 O O . LYS A 1 95 ? 9.862 -0.820 -20.282 1.00 85.81 95 LYS A O 1
ATOM 721 N N . ALA A 1 96 ? 7.989 -0.019 -19.309 1.00 86.88 96 ALA A N 1
ATOM 722 C CA . ALA A 1 96 ? 7.481 0.675 -20.488 1.00 86.88 96 ALA A CA 1
ATOM 723 C C . ALA A 1 96 ? 8.455 1.776 -20.929 1.00 86.88 96 ALA A C 1
ATOM 725 O O . ALA A 1 96 ? 8.895 1.772 -22.074 1.00 86.88 96 ALA A O 1
ATOM 726 N N . ALA A 1 97 ? 8.924 2.605 -19.993 1.00 86.44 97 ALA A N 1
ATOM 727 C CA . ALA A 1 97 ? 9.907 3.647 -20.275 1.00 86.44 97 ALA A CA 1
ATOM 728 C C . ALA A 1 97 ? 11.246 3.084 -20.790 1.00 86.44 97 ALA A C 1
ATOM 730 O O . ALA A 1 97 ? 11.892 3.686 -21.641 1.00 86.44 97 ALA A O 1
ATOM 731 N N . VAL A 1 98 ? 11.717 1.936 -20.286 1.00 88.12 98 VAL A N 1
ATOM 732 C CA . VAL A 1 98 ? 12.920 1.270 -20.835 1.00 88.12 98 VAL A CA 1
ATOM 733 C C . VAL A 1 98 ? 12.675 0.762 -22.259 1.00 88.12 98 VAL A C 1
ATOM 735 O O . VAL A 1 98 ? 13.562 0.872 -23.107 1.00 88.12 98 VAL A O 1
ATOM 738 N N . ALA A 1 99 ? 11.494 0.205 -22.532 1.00 87.94 99 ALA A N 1
ATOM 739 C CA . ALA A 1 99 ? 11.140 -0.287 -23.860 1.00 87.94 99 ALA A CA 1
ATOM 740 C C . ALA A 1 99 ? 11.059 0.857 -24.881 1.00 87.94 99 ALA A C 1
ATOM 742 O O . ALA A 1 99 ? 11.654 0.742 -25.948 1.00 87.94 99 ALA A O 1
ATOM 743 N N . GLU A 1 100 ? 10.415 1.971 -24.527 1.00 89.31 100 GLU A N 1
ATOM 744 C CA . GLU A 1 100 ? 10.337 3.177 -25.363 1.00 89.31 100 GLU A CA 1
ATOM 745 C C . GLU A 1 100 ? 11.725 3.749 -25.663 1.00 89.31 100 GLU A C 1
ATOM 747 O O . GLU A 1 100 ? 12.051 3.993 -26.821 1.00 89.31 100 GLU A O 1
ATOM 752 N N . ARG A 1 101 ? 12.592 3.865 -24.648 1.00 89.56 101 ARG A N 1
ATOM 753 C CA . ARG A 1 101 ? 13.987 4.309 -24.829 1.00 89.56 101 ARG A CA 1
ATOM 754 C C . ARG A 1 101 ? 14.793 3.379 -25.728 1.00 89.56 101 ARG A C 1
ATOM 756 O O . ARG A 1 101 ? 15.537 3.832 -26.594 1.00 89.56 101 ARG A O 1
ATOM 763 N N . THR A 1 102 ? 14.627 2.070 -25.547 1.00 88.50 102 THR A N 1
ATOM 764 C CA . THR A 1 102 ? 15.289 1.075 -26.399 1.00 88.50 102 THR A CA 1
ATOM 765 C C . THR A 1 102 ? 14.805 1.205 -27.842 1.00 88.50 102 THR A C 1
ATOM 767 O O . THR A 1 102 ? 15.623 1.178 -28.757 1.00 88.50 102 THR A O 1
ATOM 770 N N . GLN A 1 103 ? 13.497 1.370 -28.055 1.00 89.38 103 GLN A N 1
ATOM 771 C CA . GLN A 1 103 ? 12.930 1.553 -29.388 1.00 89.38 103 GLN A CA 1
ATOM 772 C C . GLN A 1 103 ? 13.458 2.835 -30.038 1.00 89.38 103 GLN A C 1
ATOM 774 O O . GLN A 1 103 ? 13.923 2.786 -31.171 1.00 89.38 103 GLN A O 1
ATOM 779 N N . TYR A 1 104 ? 13.501 3.938 -29.290 1.00 89.88 104 TYR A N 1
ATOM 780 C CA . TYR A 1 104 ? 14.053 5.210 -29.750 1.00 89.88 104 TYR A CA 1
ATOM 781 C C . TYR A 1 104 ? 15.506 5.076 -30.235 1.00 89.88 104 TYR A C 1
ATOM 783 O O . TYR A 1 104 ? 15.853 5.533 -31.324 1.00 89.88 104 TYR A O 1
ATOM 791 N N . GLY A 1 105 ? 16.354 4.385 -29.465 1.00 88.56 105 GLY A N 1
ATOM 792 C CA . GLY A 1 105 ? 17.734 4.101 -29.865 1.00 88.56 105 GLY A CA 1
ATOM 793 C C . GLY A 1 105 ? 17.828 3.258 -31.139 1.00 88.56 105 GLY A C 1
ATOM 794 O O . GLY A 1 105 ? 18.640 3.553 -32.017 1.00 88.56 105 GLY A O 1
ATOM 795 N N . VAL A 1 106 ? 16.978 2.234 -31.263 1.00 89.38 106 VAL A N 1
ATOM 796 C CA . VAL A 1 106 ? 16.912 1.382 -32.462 1.00 89.38 106 VAL A CA 1
ATOM 797 C C . VAL A 1 106 ? 16.489 2.186 -33.691 1.00 89.38 106 VAL A C 1
ATOM 799 O O . VAL A 1 106 ? 17.138 2.079 -34.731 1.00 89.38 106 VAL A O 1
ATOM 802 N N . ASP A 1 107 ? 15.472 3.039 -33.567 1.00 89.31 107 ASP A N 1
ATOM 803 C CA . ASP A 1 107 ? 14.969 3.879 -34.661 1.00 89.31 107 ASP A CA 1
ATOM 804 C C . ASP A 1 107 ? 16.031 4.882 -35.153 1.00 89.31 107 ASP A C 1
ATOM 806 O O . ASP A 1 107 ? 16.094 5.207 -36.340 1.00 89.31 107 ASP A O 1
ATOM 810 N N . LYS A 1 108 ? 16.922 5.329 -34.259 1.00 87.81 108 LYS A N 1
ATOM 811 C CA . LYS A 1 108 ? 18.067 6.205 -34.566 1.00 87.81 108 LYS A CA 1
ATOM 812 C C . LYS A 1 108 ? 19.307 5.453 -35.077 1.00 87.81 108 LYS A C 1
ATOM 814 O O . LYS A 1 108 ? 20.331 6.084 -35.355 1.00 87.81 108 LYS A O 1
ATOM 819 N N . GLY A 1 109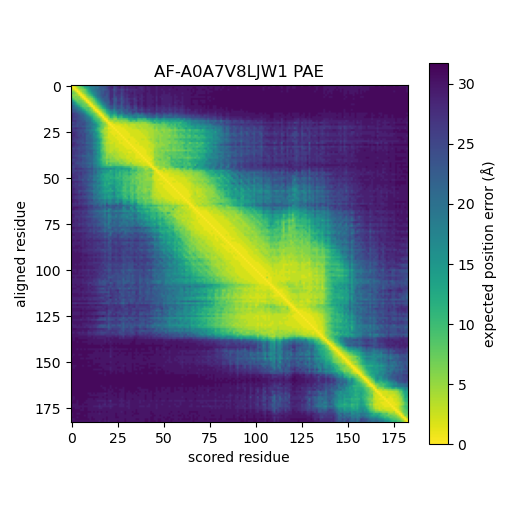 ? 19.222 4.131 -35.232 1.00 84.62 109 GLY A N 1
ATOM 820 C CA . GLY A 1 109 ? 20.255 3.295 -35.845 1.00 84.62 109 GLY A CA 1
ATOM 821 C C . GLY A 1 109 ? 21.227 2.623 -34.873 1.00 84.62 109 GLY A C 1
ATOM 822 O O . GLY A 1 109 ? 22.239 2.085 -35.325 1.00 84.62 109 GLY A O 1
ATOM 823 N N . LEU A 1 110 ? 20.959 2.615 -33.560 1.00 87.44 110 LEU A N 1
ATOM 824 C CA . LEU A 1 110 ? 21.738 1.795 -32.627 1.00 87.44 110 LEU A CA 1
ATOM 825 C C . LEU A 1 110 ? 21.301 0.321 -32.698 1.00 87.44 110 LEU A C 1
ATOM 827 O O . LEU A 1 110 ? 20.108 0.015 -32.713 1.00 87.44 110 LEU A O 1
ATOM 831 N N . PRO A 1 111 ? 22.239 -0.637 -32.626 1.00 87.44 111 PRO A N 1
ATOM 832 C CA . PRO A 1 111 ? 21.918 -2.035 -32.391 1.00 87.44 111 PRO A CA 1
ATOM 833 C C . PRO A 1 111 ? 21.167 -2.214 -31.070 1.00 87.44 111 PRO A C 1
ATOM 835 O O . PRO A 1 111 ? 21.508 -1.603 -30.056 1.00 87.44 111 PRO A O 1
ATOM 838 N N . VAL A 1 112 ? 20.218 -3.153 -31.046 1.00 86.06 112 VAL A N 1
ATOM 839 C CA . VAL A 1 112 ? 19.369 -3.469 -29.878 1.00 86.06 112 VAL A CA 1
ATOM 840 C C . VAL A 1 112 ? 20.184 -3.707 -28.596 1.00 86.06 112 VAL A C 1
ATOM 842 O O . VAL A 1 112 ? 19.736 -3.380 -27.500 1.00 86.06 112 VAL A O 1
ATOM 845 N N . ALA A 1 113 ? 21.388 -4.277 -28.714 1.00 86.56 113 ALA A N 1
ATOM 846 C CA . ALA A 1 113 ? 22.270 -4.523 -27.575 1.00 86.56 113 ALA A CA 1
ATOM 847 C C . ALA A 1 113 ? 22.749 -3.230 -26.888 1.00 86.56 113 ALA A C 1
ATOM 849 O O . ALA A 1 113 ? 22.826 -3.205 -25.661 1.00 86.56 113 ALA A O 1
ATOM 850 N N . LEU A 1 114 ? 23.032 -2.175 -27.661 1.00 85.31 114 LEU A N 1
ATOM 851 C CA . LEU A 1 114 ? 23.445 -0.867 -27.143 1.00 85.31 114 LEU A CA 1
ATOM 852 C C . LEU A 1 114 ? 22.240 0.010 -26.804 1.00 85.31 114 LEU A C 1
ATOM 854 O O . LEU A 1 114 ? 22.258 0.683 -25.783 1.00 85.31 114 LEU A O 1
ATOM 858 N N . ALA A 1 115 ? 21.155 -0.073 -27.576 1.00 87.62 115 ALA A N 1
ATOM 859 C CA . ALA A 1 115 ? 19.928 0.666 -27.282 1.00 87.62 115 ALA A CA 1
ATOM 860 C C . ALA A 1 115 ? 19.334 0.298 -25.904 1.00 87.62 115 ALA A C 1
ATOM 862 O O . ALA A 1 115 ? 18.831 1.159 -25.191 1.00 87.62 115 ALA A O 1
ATOM 863 N N . LYS A 1 116 ? 19.478 -0.963 -25.465 1.00 89.38 116 LYS A N 1
ATOM 864 C CA . LYS A 1 116 ? 19.105 -1.417 -24.106 1.00 89.38 116 LYS A CA 1
ATOM 865 C C . LYS A 1 116 ? 19.955 -0.816 -22.980 1.00 89.38 116 LYS A C 1
ATOM 867 O O . LYS A 1 116 ? 19.629 -1.017 -21.811 1.00 89.38 116 LYS A O 1
ATOM 872 N N . LYS A 1 117 ? 21.089 -0.193 -23.309 1.00 88.19 117 LYS A N 1
ATOM 873 C CA . LYS A 1 117 ? 22.023 0.412 -22.352 1.00 88.19 117 LYS A CA 1
ATOM 874 C C . LYS A 1 117 ? 21.847 1.920 -22.224 1.00 88.19 117 LYS A C 1
ATOM 876 O O . LYS A 1 117 ? 22.485 2.474 -21.340 1.00 88.19 117 LYS A O 1
ATOM 881 N N . LEU A 1 118 ? 20.985 2.534 -23.039 1.00 89.44 118 LEU A N 1
ATOM 882 C CA . LEU A 1 118 ? 20.696 3.960 -22.957 1.00 89.44 118 LEU A CA 1
ATOM 883 C C . LEU A 1 118 ? 20.140 4.315 -21.577 1.00 89.44 118 LEU A C 1
ATOM 885 O O . LEU A 1 118 ? 19.248 3.639 -21.04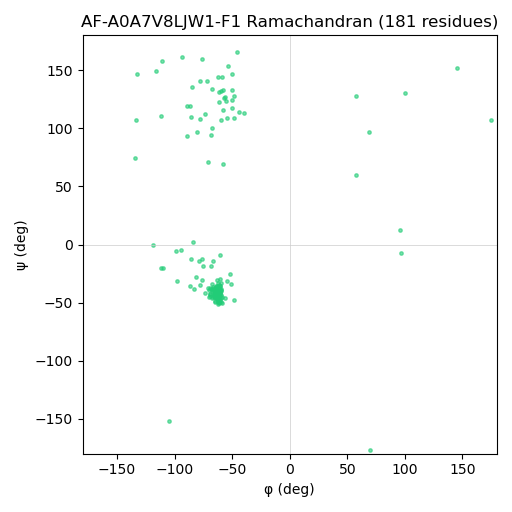9 1.00 89.44 118 LEU A O 1
ATOM 889 N N . THR A 1 119 ? 20.692 5.372 -20.997 1.00 88.75 119 THR A N 1
ATOM 890 C CA . THR A 1 119 ? 20.374 5.831 -19.641 1.00 88.75 119 THR A CA 1
ATOM 891 C C . THR A 1 119 ? 19.613 7.147 -19.628 1.00 88.75 119 THR A C 1
ATOM 893 O O . THR A 1 119 ? 18.899 7.396 -18.652 1.00 88.75 119 THR A O 1
ATOM 896 N N . GLY A 1 120 ? 19.687 7.924 -20.716 1.00 86.31 120 GLY A N 1
ATOM 897 C CA . GLY A 1 120 ? 18.943 9.168 -20.887 1.00 86.31 120 GLY A CA 1
ATOM 898 C C . GLY A 1 120 ? 17.447 9.021 -20.599 1.00 86.31 120 GLY A C 1
ATOM 899 O O . GLY A 1 120 ? 16.837 7.967 -20.815 1.00 86.31 120 GLY A O 1
ATOM 900 N N . THR A 1 121 ? 16.853 10.083 -20.063 1.00 83.69 121 THR A N 1
ATOM 901 C CA . THR A 1 121 ? 15.421 10.146 -19.722 1.00 83.69 121 THR A CA 1
ATOM 902 C C . THR A 1 121 ? 14.652 11.119 -20.604 1.00 83.69 121 THR A C 1
ATOM 904 O O . THR A 1 121 ? 13.436 10.994 -20.736 1.00 83.69 121 THR A O 1
ATOM 907 N N . THR A 1 122 ? 15.360 12.049 -21.243 1.00 88.75 122 THR A N 1
ATOM 908 C CA . THR A 1 122 ? 14.812 13.000 -22.210 1.00 88.75 122 THR A CA 1
ATOM 909 C C . THR A 1 122 ? 15.311 12.693 -23.619 1.00 88.75 122 THR A C 1
ATOM 911 O O . THR A 1 122 ? 16.350 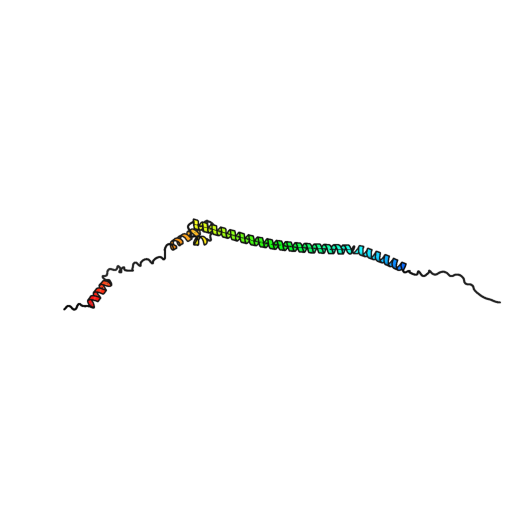12.060 -23.798 1.00 88.75 122 THR A O 1
ATOM 914 N N . ASN A 1 123 ? 14.581 13.156 -24.635 1.00 85.69 123 ASN A N 1
ATOM 915 C CA . ASN A 1 123 ? 14.970 12.938 -26.031 1.00 85.69 123 ASN A CA 1
ATOM 916 C C . ASN A 1 123 ? 16.332 13.572 -26.362 1.00 85.69 123 ASN A C 1
ATOM 918 O O . ASN A 1 123 ? 17.101 12.972 -27.105 1.00 85.69 123 ASN A O 1
ATOM 922 N N . ASP A 1 124 ? 16.652 14.725 -25.766 1.00 88.19 124 ASP A N 1
ATOM 923 C CA . ASP A 1 124 ? 17.927 15.419 -25.981 1.00 88.19 124 ASP A CA 1
ATOM 924 C C . ASP A 1 124 ? 19.106 14.649 -25.362 1.00 88.19 124 ASP A C 1
ATOM 926 O O . ASP A 1 124 ? 20.152 14.498 -25.991 1.00 88.19 124 ASP A O 1
ATOM 930 N N . GLU A 1 125 ? 18.932 14.111 -24.147 1.00 90.06 125 GLU A N 1
ATOM 931 C CA . GLU A 1 125 ? 19.929 13.242 -23.503 1.00 90.06 125 GLU A CA 1
ATOM 932 C C . GLU A 1 125 ? 20.148 11.958 -24.303 1.00 90.06 125 GLU A C 1
ATOM 934 O O . GLU A 1 125 ? 21.288 11.544 -24.509 1.00 90.06 125 GLU A O 1
ATOM 939 N N . LEU A 1 126 ? 19.057 11.340 -24.770 1.00 89.75 126 LEU A N 1
ATOM 940 C CA . LEU A 1 126 ? 19.120 10.133 -25.588 1.00 89.75 126 LEU A CA 1
ATOM 941 C C . LEU A 1 126 ? 19.836 10.404 -26.910 1.00 89.75 126 LEU A C 1
ATOM 943 O O . LEU A 1 126 ? 20.673 9.601 -27.305 1.00 89.75 126 LEU A O 1
ATOM 947 N N . ASP A 1 127 ? 19.550 11.522 -27.580 1.00 89.50 127 ASP A N 1
ATOM 948 C CA . ASP A 1 127 ? 20.218 11.895 -28.830 1.00 89.50 127 ASP A CA 1
ATOM 949 C C . ASP A 1 127 ? 21.720 12.139 -28.625 1.00 89.50 127 ASP A C 1
ATOM 951 O O . ASP A 1 127 ? 22.525 11.643 -29.415 1.00 89.50 127 ASP A O 1
ATOM 955 N N . ALA A 1 128 ? 22.115 12.811 -27.540 1.00 91.06 128 ALA A N 1
ATOM 956 C CA . ALA A 1 128 ? 23.524 13.014 -27.204 1.00 91.06 128 ALA A CA 1
ATOM 957 C C . ALA A 1 128 ? 24.256 11.688 -26.914 1.00 91.06 128 ALA A C 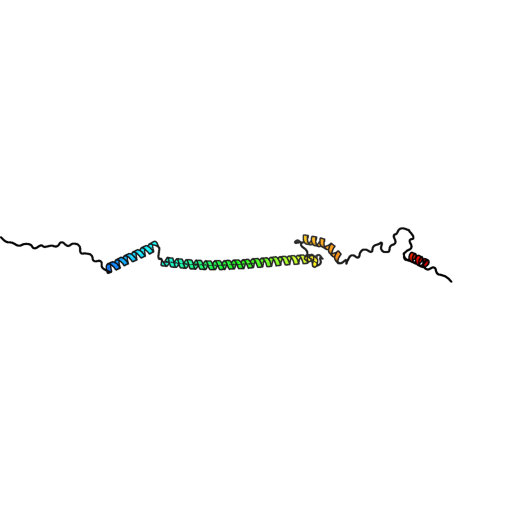1
ATOM 959 O O . ALA A 1 128 ? 25.339 11.451 -27.450 1.00 91.06 128 ALA A O 1
ATOM 960 N N . GLU A 1 129 ? 23.650 10.803 -26.116 1.00 89.62 129 GLU A N 1
ATOM 961 C CA . GLU A 1 129 ? 24.199 9.477 -25.791 1.00 89.62 129 GLU A CA 1
ATOM 962 C C . GLU A 1 129 ? 24.312 8.602 -27.054 1.00 89.62 129 GLU A C 1
ATOM 964 O O . GLU A 1 129 ? 25.308 7.914 -27.278 1.00 89.62 129 GLU A O 1
ATOM 969 N N . ILE A 1 130 ? 23.315 8.674 -27.936 1.00 89.38 130 ILE A N 1
ATOM 970 C CA . ILE A 1 130 ? 23.308 8.005 -29.241 1.00 89.38 130 ILE A CA 1
ATOM 971 C C . ILE A 1 130 ? 24.451 8.509 -30.126 1.00 89.38 130 ILE A C 1
ATOM 973 O O . ILE A 1 130 ? 25.159 7.698 -30.730 1.00 89.38 130 ILE A O 1
ATOM 977 N N . ASP A 1 131 ? 24.647 9.823 -30.209 1.00 89.06 131 ASP A N 1
ATOM 978 C CA . ASP A 1 131 ? 25.705 10.424 -31.020 1.00 89.06 131 ASP A CA 1
ATOM 979 C C . ASP A 1 131 ? 27.107 10.112 -30.479 1.00 89.06 131 ASP A C 1
ATOM 981 O O . ASP A 1 131 ? 28.024 9.872 -31.269 1.00 89.06 131 ASP A O 1
ATOM 985 N N . GLU A 1 132 ? 27.264 10.002 -29.158 1.00 88.94 132 GLU A N 1
ATOM 986 C CA . GLU A 1 132 ? 28.499 9.533 -28.521 1.00 88.94 132 GLU A CA 1
ATOM 987 C C . GLU A 1 132 ? 28.789 8.051 -28.825 1.00 88.94 132 GLU A C 1
ATOM 989 O O . GLU A 1 132 ? 29.943 7.667 -29.033 1.00 88.94 132 GLU A O 1
ATOM 994 N N . LEU A 1 133 ? 27.754 7.208 -28.911 1.00 86.25 133 LEU A N 1
ATOM 995 C CA . LEU A 1 133 ? 27.894 5.767 -29.153 1.00 86.25 133 LEU A CA 1
ATOM 996 C C . LEU A 1 133 ? 28.087 5.398 -30.633 1.00 86.25 133 LEU A C 1
ATOM 998 O O . LEU A 1 133 ? 28.741 4.394 -30.938 1.00 86.25 133 LEU A O 1
ATOM 1002 N N . LYS A 1 134 ? 27.566 6.199 -31.570 1.00 85.06 134 LYS A N 1
ATOM 1003 C CA . LYS A 1 134 ? 27.709 5.989 -33.024 1.00 85.06 134 LYS A CA 1
ATOM 1004 C C . LYS A 1 134 ? 29.140 5.706 -33.515 1.00 85.06 134 LYS A C 1
ATOM 1006 O O . LYS A 1 134 ? 29.301 4.747 -34.276 1.00 85.06 134 LYS A O 1
ATOM 1011 N N . PRO A 1 135 ? 30.196 6.450 -33.126 1.00 85.06 135 PRO A N 1
ATOM 1012 C CA . PRO A 1 135 ? 31.557 6.174 -33.600 1.00 85.06 135 PRO A CA 1
ATOM 1013 C C . PRO A 1 135 ? 32.064 4.778 -33.208 1.00 85.06 135 PRO A C 1
ATOM 1015 O O . PRO A 1 135 ? 32.820 4.167 -33.967 1.00 85.06 135 PRO A O 1
ATOM 1018 N N . PHE A 1 136 ? 31.606 4.223 -32.083 1.00 80.75 136 PHE A N 1
ATOM 1019 C CA . PHE A 1 136 ? 32.014 2.896 -31.613 1.00 80.75 136 PHE A CA 1
ATOM 1020 C C . PHE A 1 136 ? 31.364 1.741 -32.394 1.00 80.75 136 PHE A C 1
ATOM 1022 O O . PHE A 1 136 ? 31.900 0.633 -32.406 1.00 80.75 136 PHE A O 1
ATOM 1029 N N . LEU A 1 137 ? 30.266 1.988 -33.118 1.00 76.00 137 LEU A N 1
ATOM 1030 C CA . LEU A 1 137 ? 29.620 0.984 -33.976 1.00 76.00 137 LEU A CA 1
ATOM 1031 C C . LEU A 1 137 ? 30.533 0.546 -35.126 1.00 76.00 137 LEU A C 1
ATOM 1033 O O . LEU A 1 137 ? 30.695 -0.644 -35.391 1.00 76.00 137 LEU A O 1
ATOM 1037 N N . THR A 1 138 ? 31.207 1.509 -35.754 1.00 62.03 138 THR A N 1
ATOM 1038 C CA . THR A 1 138 ? 32.099 1.275 -36.905 1.00 62.03 138 THR A CA 1
ATOM 1039 C C . THR A 1 138 ? 33.367 0.491 -36.548 1.00 62.03 138 THR A C 1
ATOM 1041 O O . THR A 1 138 ? 33.999 -0.122 -37.413 1.00 62.03 138 THR A O 1
ATOM 1044 N N . ALA A 1 139 ? 33.718 0.448 -35.260 1.00 56.25 139 ALA A N 1
ATOM 1045 C CA . ALA A 1 139 ? 34.824 -0.354 -34.756 1.00 56.25 139 ALA A CA 1
ATOM 1046 C C . ALA A 1 139 ? 34.492 -1.855 -34.670 1.00 56.25 139 ALA A C 1
ATOM 1048 O O . ALA A 1 139 ? 35.413 -2.649 -34.503 1.00 56.25 139 ALA A O 1
ATOM 1049 N N . THR A 1 140 ? 33.215 -2.246 -34.795 1.00 52.09 140 THR A N 1
ATOM 1050 C CA . THR A 1 140 ? 32.774 -3.641 -34.605 1.00 52.09 140 THR A CA 1
ATOM 1051 C C . THR A 1 140 ? 32.619 -4.408 -35.928 1.00 52.09 140 THR A C 1
ATOM 1053 O O . THR A 1 140 ? 32.927 -5.596 -35.967 1.00 52.09 140 THR A O 1
ATOM 1056 N N . ASP A 1 141 ? 32.250 -3.741 -37.031 1.00 51.28 141 ASP A N 1
ATOM 1057 C CA . ASP A 1 141 ? 32.239 -4.347 -38.384 1.00 51.28 141 ASP A CA 1
ATOM 1058 C C . ASP A 1 141 ? 33.635 -4.427 -39.024 1.00 51.28 141 ASP A C 1
ATOM 1060 O O . ASP A 1 141 ? 33.871 -5.157 -39.989 1.00 51.28 141 ASP A O 1
ATOM 1064 N N . SER A 1 142 ? 34.598 -3.708 -38.454 1.00 49.62 142 SER A N 1
ATOM 1065 C CA . SER A 1 142 ? 36.005 -3.863 -38.789 1.00 49.62 142 SER A CA 1
ATOM 1066 C C . SER A 1 142 ? 36.579 -4.937 -37.870 1.00 49.62 142 SER A C 1
ATOM 1068 O O . SER A 1 142 ? 36.993 -4.629 -36.754 1.00 49.62 142 SER A O 1
ATOM 1070 N N . GLY A 1 143 ? 36.593 -6.201 -38.314 1.00 58.34 143 GLY A N 1
ATOM 1071 C CA . GLY A 1 143 ? 37.309 -7.287 -37.624 1.00 58.34 143 GLY A CA 1
ATOM 1072 C C . GLY A 1 143 ? 38.733 -6.871 -37.206 1.00 58.34 143 GLY A C 1
ATOM 1073 O O . GLY A 1 143 ? 39.218 -5.850 -37.697 1.00 58.34 143 GLY A O 1
ATOM 1074 N N . PRO A 1 144 ? 39.418 -7.626 -36.315 1.00 64.56 144 PRO A N 1
ATOM 1075 C CA . PRO A 1 144 ? 40.672 -7.206 -35.678 1.00 64.56 144 PRO A CA 1
ATOM 1076 C C . PRO A 1 144 ? 41.558 -6.486 -36.684 1.00 64.56 144 PRO A C 1
ATOM 1078 O O . PRO A 1 144 ? 41.941 -7.102 -37.685 1.00 64.56 144 PRO A O 1
ATOM 1081 N N . ARG A 1 145 ? 41.779 -5.175 -36.462 1.00 64.38 145 ARG A N 1
ATOM 1082 C CA . ARG A 1 145 ? 42.542 -4.321 -37.381 1.00 64.38 145 ARG A CA 1
ATOM 1083 C C . ARG A 1 145 ? 43.811 -5.086 -37.701 1.00 64.38 145 ARG A C 1
ATOM 1085 O O . ARG A 1 145 ? 44.629 -5.309 -36.805 1.00 64.38 145 ARG A O 1
ATOM 1092 N N . ARG A 1 146 ? 43.923 -5.582 -38.938 1.00 66.75 146 ARG A N 1
ATOM 1093 C CA . ARG A 1 146 ? 45.144 -6.264 -39.357 1.00 66.75 146 ARG A CA 1
ATOM 1094 C C . ARG A 1 146 ? 46.251 -5.246 -39.109 1.00 66.75 146 ARG A C 1
ATOM 1096 O O . ARG A 1 146 ? 46.069 -4.106 -39.538 1.00 66.75 146 ARG A O 1
ATOM 1103 N N . PRO A 1 147 ? 47.317 -5.599 -38.372 1.00 74.38 147 PRO A N 1
ATOM 1104 C CA . PRO A 1 147 ? 48.451 -4.705 -38.236 1.00 74.38 147 PRO A CA 1
ATOM 1105 C C . PRO A 1 147 ? 48.822 -4.238 -39.636 1.00 74.38 147 PRO A C 1
ATOM 1107 O O . PRO A 1 147 ? 48.931 -5.082 -40.535 1.00 74.38 147 PRO A O 1
ATOM 1110 N N . ASP A 1 148 ? 48.922 -2.923 -39.831 1.00 72.62 148 ASP A N 1
ATOM 1111 C CA . ASP A 1 148 ? 49.324 -2.393 -41.126 1.00 72.62 148 ASP A CA 1
ATOM 1112 C C . ASP A 1 148 ? 50.601 -3.124 -41.553 1.00 72.62 148 ASP A C 1
ATOM 1114 O O . ASP A 1 148 ? 51.497 -3.307 -40.713 1.00 72.62 148 ASP A O 1
ATOM 1118 N N . PRO A 1 149 ? 50.686 -3.610 -42.808 1.00 73.31 149 PRO A N 1
ATOM 1119 C CA . PRO A 1 149 ? 51.891 -4.254 -43.294 1.00 73.31 149 PRO A CA 1
ATOM 1120 C C . PRO A 1 149 ? 53.070 -3.341 -42.986 1.00 73.31 149 PRO A C 1
ATOM 1122 O O . PRO A 1 149 ? 53.114 -2.198 -43.442 1.00 73.31 149 PRO A O 1
ATOM 1125 N N . ASN A 1 150 ? 53.997 -3.823 -42.159 1.00 73.81 150 ASN A N 1
ATOM 1126 C CA . ASN A 1 150 ? 55.169 -3.045 -41.813 1.00 73.81 150 ASN A CA 1
ATOM 1127 C C . ASN A 1 150 ? 55.887 -2.710 -43.127 1.00 73.81 150 ASN A C 1
ATOM 1129 O O . ASN A 1 150 ? 56.358 -3.615 -43.813 1.00 73.81 150 ASN A O 1
ATOM 1133 N N . GLY A 1 151 ? 55.965 -1.423 -43.482 1.00 68.56 151 GLY A N 1
ATOM 1134 C CA . GLY A 1 151 ? 56.584 -0.962 -44.732 1.00 68.56 151 GLY A CA 1
ATOM 1135 C C . GLY A 1 151 ? 58.069 -1.327 -44.858 1.00 68.56 151 GLY A C 1
ATOM 1136 O O . GLY A 1 151 ? 58.660 -1.178 -45.923 1.00 68.56 151 GLY A O 1
ATOM 1137 N N . HIS A 1 152 ? 58.674 -1.836 -43.781 1.00 65.25 152 HIS A N 1
ATOM 1138 C CA . HIS A 1 152 ? 60.036 -2.361 -43.738 1.00 65.25 152 HIS A CA 1
ATOM 1139 C C . HIS A 1 152 ? 60.123 -3.881 -43.945 1.00 65.25 152 HIS A C 1
ATOM 1141 O O . HIS A 1 152 ? 61.219 -4.437 -44.017 1.00 65.25 152 HIS A O 1
ATOM 1147 N N . GLN A 1 153 ? 58.994 -4.584 -44.037 1.00 69.75 153 GLN A N 1
ATOM 1148 C CA . GLN A 1 153 ? 58.966 -6.028 -44.228 1.00 69.75 153 GLN A CA 1
ATOM 1149 C C . GLN A 1 153 ? 59.184 -6.345 -45.713 1.00 69.75 153 GLN A C 1
ATOM 1151 O O . GLN A 1 153 ? 58.272 -6.287 -46.528 1.00 69.75 153 GLN A O 1
ATOM 1156 N N . GLY A 1 154 ? 60.435 -6.645 -46.070 1.00 62.53 154 GLY A N 1
ATOM 1157 C CA . GLY A 1 154 ? 60.841 -6.985 -47.439 1.00 62.53 154 GLY A CA 1
ATOM 1158 C C . GLY A 1 154 ? 61.413 -5.822 -48.256 1.00 62.53 154 GLY A C 1
ATOM 1159 O O . GLY A 1 154 ? 61.971 -6.066 -49.324 1.00 62.53 154 GLY A O 1
ATOM 1160 N N . GLN A 1 155 ? 61.361 -4.588 -47.745 1.00 66.88 155 GLN A N 1
ATOM 1161 C CA . GLN A 1 155 ? 62.014 -3.445 -48.378 1.00 66.88 155 GLN A CA 1
ATOM 1162 C C . GLN A 1 155 ? 63.475 -3.358 -47.898 1.00 66.88 155 GLN A C 1
ATOM 1164 O O . GLN A 1 155 ? 63.708 -3.194 -46.696 1.00 66.88 155 GLN A O 1
ATOM 1169 N N . PRO A 1 156 ? 64.485 -3.453 -48.784 1.00 62.91 156 PRO A N 1
ATOM 1170 C CA . PRO A 1 156 ? 65.849 -3.129 -48.389 1.00 62.91 156 PRO A CA 1
ATOM 1171 C C . PRO A 1 156 ? 65.897 -1.649 -47.973 1.00 62.91 156 PRO A C 1
ATOM 1173 O O . PRO A 1 156 ? 65.198 -0.831 -48.579 1.00 62.91 156 PRO A O 1
ATOM 1176 N N . PRO A 1 157 ? 66.694 -1.270 -46.957 1.00 63.34 157 PRO A N 1
ATOM 1177 C CA . PRO A 1 157 ? 66.824 0.128 -46.574 1.00 63.34 157 PRO A CA 1
ATOM 1178 C C . PRO A 1 157 ? 67.257 0.930 -47.802 1.00 63.34 157 PRO A C 1
ATOM 1180 O O . PRO A 1 157 ? 68.270 0.618 -48.429 1.00 63.34 157 PRO A O 1
ATOM 1183 N N . SER A 1 158 ? 66.468 1.942 -48.161 1.00 57.31 158 SER A N 1
ATOM 1184 C CA . SER A 1 158 ? 66.764 2.885 -49.236 1.00 57.31 158 SER A CA 1
ATOM 1185 C C . SER A 1 158 ? 67.915 3.798 -48.806 1.00 57.31 158 SER A C 1
ATOM 1187 O O . SER A 1 158 ? 67.734 4.969 -48.492 1.00 57.31 158 SER A O 1
ATOM 1189 N N . GLY A 1 159 ? 69.109 3.226 -48.731 1.00 51.84 159 GLY A N 1
ATOM 1190 C CA . GLY A 1 159 ? 70.375 3.917 -48.578 1.00 51.84 159 GLY A CA 1
ATOM 1191 C C . GLY A 1 159 ? 71.316 3.290 -49.588 1.00 51.84 159 GLY A C 1
ATOM 1192 O O . GLY A 1 159 ? 71.684 2.128 -49.436 1.00 51.84 159 GLY A O 1
ATOM 1193 N N . GLY A 1 160 ? 71.619 4.033 -50.655 1.00 54.97 160 GLY A N 1
ATOM 1194 C CA . GLY A 1 160 ? 72.447 3.587 -51.773 1.00 54.97 160 GLY A CA 1
ATOM 1195 C C . GLY A 1 160 ? 73.693 2.844 -51.298 1.00 54.97 160 GLY A C 1
ATOM 1196 O O . GLY A 1 160 ? 74.563 3.406 -50.641 1.00 54.97 160 GLY A O 1
ATOM 1197 N N . GLY A 1 161 ? 73.749 1.556 -51.609 1.00 50.19 161 GLY A N 1
ATOM 1198 C CA . GLY A 1 161 ? 74.834 0.685 -51.199 1.00 50.19 161 GLY A CA 1
ATOM 1199 C C . GLY A 1 161 ? 74.517 -0.740 -51.603 1.00 50.19 161 GLY A C 1
ATOM 1200 O O . GLY A 1 161 ? 73.650 -1.385 -51.022 1.00 50.19 161 GLY A O 1
ATOM 1201 N N . THR A 1 162 ? 75.222 -1.204 -52.624 1.00 55.22 162 THR A N 1
ATOM 1202 C CA . THR A 1 162 ? 75.204 -2.529 -53.244 1.00 55.22 162 THR A CA 1
ATOM 1203 C C . THR A 1 162 ? 75.520 -3.637 -52.231 1.00 55.22 162 THR A C 1
ATOM 1205 O O . THR A 1 162 ? 76.590 -4.236 -52.263 1.00 55.22 162 THR A O 1
ATOM 1208 N N . LYS A 1 163 ? 74.624 -3.912 -51.280 1.00 58.69 163 LYS A N 1
ATOM 1209 C CA . LYS A 1 163 ? 74.724 -5.102 -50.432 1.00 58.69 163 LYS A CA 1
ATOM 1210 C C . LYS A 1 163 ? 73.979 -6.234 -51.140 1.00 58.69 163 LYS A C 1
ATOM 1212 O O . LYS A 1 163 ? 72.786 -6.075 -51.404 1.00 58.69 163 LYS A O 1
ATOM 1217 N N . PRO A 1 164 ? 74.656 -7.339 -51.498 1.00 54.88 164 PRO A N 1
ATOM 1218 C CA . PRO A 1 164 ? 74.013 -8.439 -52.198 1.00 54.88 164 PRO A CA 1
ATOM 1219 C C . PRO A 1 164 ? 72.851 -8.959 -51.350 1.00 54.88 164 PRO A C 1
ATOM 1221 O O . PRO A 1 164 ? 72.995 -9.173 -50.145 1.00 54.88 164 PRO A O 1
ATOM 1224 N N . SER A 1 165 ? 71.689 -9.147 -51.980 1.00 63.25 165 SER A N 1
ATOM 1225 C CA . SER A 1 165 ? 70.565 -9.835 -51.346 1.00 63.25 165 SER A CA 1
ATOM 1226 C C . SER A 1 165 ? 71.031 -11.199 -50.824 1.00 63.25 165 SER A C 1
ATOM 1228 O O . SER A 1 165 ? 71.983 -11.782 -51.351 1.00 63.25 165 SER A O 1
ATOM 1230 N N . SER A 1 166 ? 70.372 -11.732 -49.792 1.00 66.31 166 SER A N 1
ATOM 1231 C CA . SER A 1 166 ? 70.739 -13.016 -49.165 1.00 66.31 166 SER A CA 1
ATOM 1232 C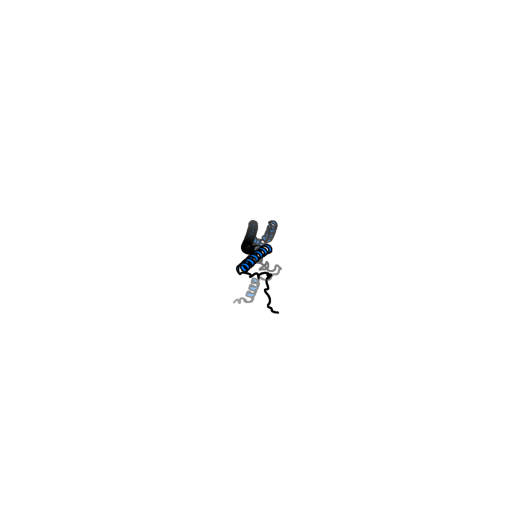 C . SER A 1 166 ? 70.883 -14.170 -50.172 1.00 66.31 166 SER A C 1
ATOM 1234 O O . SER A 1 166 ? 71.666 -15.090 -49.952 1.00 66.31 166 SER A O 1
ATOM 1236 N N . LEU A 1 167 ? 70.197 -14.084 -51.316 1.00 67.56 167 LEU A N 1
ATOM 1237 C CA . LEU A 1 167 ? 70.320 -15.013 -52.439 1.00 67.56 167 LEU A CA 1
ATOM 1238 C C . LEU A 1 167 ? 71.621 -14.840 -53.241 1.00 67.56 167 LEU A C 1
ATOM 1240 O O . LEU A 1 167 ? 72.234 -15.837 -53.614 1.00 67.56 167 LEU A O 1
ATOM 1244 N N . ALA A 1 168 ? 72.055 -13.606 -53.508 1.00 67.56 168 ALA A N 1
ATOM 1245 C CA . ALA A 1 168 ? 73.315 -13.334 -54.204 1.00 67.56 168 ALA A CA 1
ATOM 1246 C C . ALA A 1 168 ? 74.522 -13.675 -53.316 1.00 67.56 168 ALA A C 1
ATOM 1248 O O . ALA A 1 168 ? 75.405 -14.416 -53.742 1.00 67.56 168 ALA A O 1
ATOM 1249 N N . ALA A 1 169 ? 74.491 -13.259 -52.045 1.00 70.44 169 ALA A N 1
ATOM 1250 C CA . ALA A 1 169 ? 75.515 -13.620 -51.064 1.00 70.44 169 ALA A CA 1
ATOM 1251 C C . ALA A 1 169 ? 75.573 -15.144 -50.829 1.00 70.44 169 ALA A C 1
ATOM 1253 O O . ALA A 1 169 ? 76.652 -15.728 -50.732 1.00 70.44 169 ALA A O 1
ATOM 1254 N N . GLY A 1 170 ? 74.412 -15.811 -50.797 1.00 75.44 170 GLY A N 1
ATOM 1255 C CA . GLY A 1 170 ? 74.322 -17.267 -50.684 1.00 75.44 170 GLY A CA 1
ATOM 1256 C C . GLY A 1 170 ? 74.895 -18.004 -51.899 1.00 75.44 170 GLY A C 1
ATOM 1257 O O . GLY A 1 170 ? 75.619 -18.984 -51.728 1.00 75.44 170 GLY A O 1
ATOM 1258 N N . LYS A 1 171 ? 74.637 -17.518 -53.123 1.00 78.50 171 LYS A N 1
ATOM 1259 C CA . LYS A 1 171 ? 75.232 -18.073 -54.352 1.00 78.50 171 LYS A CA 1
ATOM 1260 C C . LYS A 1 171 ? 76.754 -17.935 -54.369 1.00 78.50 171 LYS A C 1
ATOM 1262 O O . LYS A 1 171 ? 77.438 -18.883 -54.744 1.00 78.50 171 LYS A O 1
ATOM 1267 N N . GLU A 1 172 ? 77.281 -16.79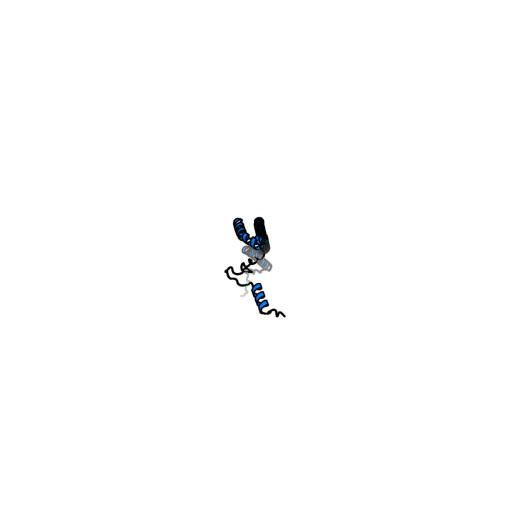4 -53.937 1.00 74.00 172 GLU A N 1
ATOM 1268 C CA . GLU A 1 172 ? 78.727 -16.565 -53.862 1.00 74.00 172 GLU A CA 1
ATOM 1269 C C . GLU A 1 172 ? 79.398 -17.479 -52.829 1.00 74.00 172 GLU A C 1
ATOM 1271 O O . GLU A 1 172 ? 80.422 -18.092 -53.127 1.00 74.00 172 GLU A O 1
ATOM 1276 N N . LEU A 1 173 ? 78.799 -17.654 -51.646 1.00 74.31 173 LEU A N 1
ATOM 1277 C CA . LEU A 1 173 ? 79.293 -18.602 -50.640 1.00 74.31 173 LEU A CA 1
ATOM 1278 C C . LEU A 1 173 ? 79.214 -20.056 -51.121 1.00 74.31 173 LEU A C 1
ATOM 1280 O O . LEU A 1 173 ? 80.134 -20.836 -50.871 1.00 74.31 173 LEU A O 1
ATOM 1284 N N . TYR A 1 174 ? 78.152 -20.428 -51.839 1.00 76.94 174 TYR A N 1
ATOM 1285 C CA . TYR A 1 174 ? 78.021 -21.760 -52.428 1.00 76.94 174 TYR A CA 1
ATOM 1286 C C . TYR A 1 174 ? 79.113 -22.026 -53.474 1.00 76.94 174 TYR A C 1
ATOM 1288 O O . TYR A 1 174 ? 79.769 -23.064 -53.429 1.00 76.94 174 TYR A O 1
ATOM 1296 N N . ALA A 1 175 ? 79.384 -21.062 -54.358 1.00 79.56 175 ALA A N 1
ATOM 1297 C CA . ALA A 1 175 ? 80.461 -21.169 -55.342 1.00 79.56 175 ALA A CA 1
ATOM 1298 C C . ALA A 1 175 ? 81.852 -21.239 -54.682 1.00 79.56 175 ALA A C 1
ATOM 1300 O O . ALA A 1 175 ? 82.724 -21.976 -55.132 1.00 79.56 175 ALA A O 1
ATOM 1301 N N . LYS A 1 176 ? 82.053 -20.508 -53.579 1.00 75.69 176 LYS A N 1
ATOM 1302 C CA . LYS A 1 176 ? 83.328 -20.463 -52.845 1.00 75.69 176 LYS A CA 1
ATOM 1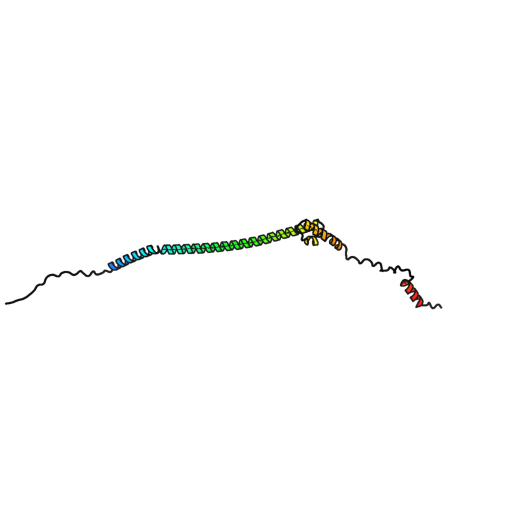303 C C . LYS A 1 176 ? 83.578 -21.706 -51.986 1.00 75.69 176 LYS A C 1
ATOM 1305 O O . LYS A 1 176 ? 84.726 -22.086 -51.792 1.00 75.69 176 LYS A O 1
ATOM 1310 N N . SER A 1 177 ? 82.517 -22.341 -51.487 1.00 75.69 177 SER A N 1
ATOM 1311 C CA . SER A 1 177 ? 82.588 -23.585 -50.700 1.00 75.69 177 SER A CA 1
ATOM 1312 C C . SER A 1 177 ? 82.607 -24.853 -51.559 1.00 75.69 177 SER A C 1
ATOM 1314 O O . SER A 1 177 ? 82.925 -25.927 -51.050 1.00 75.69 177 SER A O 1
ATOM 1316 N N . ARG A 1 178 ? 82.305 -24.741 -52.859 1.00 69.19 178 ARG A N 1
ATOM 1317 C CA . ARG A 1 178 ? 82.394 -25.831 -53.839 1.00 69.19 178 ARG A CA 1
ATOM 1318 C C . ARG A 1 178 ? 83.081 -25.360 -55.127 1.00 69.19 178 ARG A C 1
ATOM 1320 O O . ARG A 1 178 ? 82.399 -25.176 -56.136 1.00 69.19 178 ARG A O 1
ATOM 1327 N N . PRO A 1 179 ? 84.414 -25.175 -55.128 1.00 68.44 179 PRO A N 1
ATOM 1328 C CA . PRO A 1 179 ? 85.136 -24.981 -56.376 1.00 68.44 179 PRO A CA 1
ATOM 1329 C C . PRO A 1 179 ? 84.952 -26.236 -57.233 1.00 68.44 179 PRO A C 1
ATOM 1331 O O . PRO A 1 179 ? 85.247 -27.347 -56.794 1.00 68.44 179 PRO A O 1
ATOM 1334 N N . THR A 1 180 ? 84.423 -26.075 -58.443 1.00 64.69 180 THR A N 1
ATOM 1335 C CA . THR A 1 180 ? 84.331 -27.161 -59.420 1.00 64.69 180 THR A CA 1
ATOM 1336 C C . THR A 1 180 ? 85.741 -27.663 -59.708 1.00 64.69 180 THR A C 1
ATOM 1338 O O . THR A 1 180 ? 86.528 -26.965 -60.349 1.00 64.69 180 THR A O 1
ATOM 1341 N N . THR A 1 181 ? 86.084 -28.851 -59.211 1.00 58.47 181 THR A N 1
ATOM 1342 C CA . THR A 1 181 ? 87.263 -29.585 -59.669 1.00 58.47 181 THR A CA 1
ATOM 1343 C C . THR A 1 181 ? 86.959 -30.025 -61.097 1.00 58.47 181 THR A C 1
ATOM 1345 O O . THR A 1 181 ? 86.253 -31.006 -61.310 1.00 58.47 181 THR A O 1
ATOM 1348 N N . ASN A 1 182 ? 87.384 -29.226 -62.075 1.00 49.97 182 ASN A N 1
ATOM 1349 C CA . ASN A 1 182 ? 87.391 -29.659 -63.466 1.00 49.97 182 ASN A CA 1
ATOM 1350 C C . ASN A 1 182 ? 88.512 -30.690 -63.649 1.00 49.97 182 ASN A C 1
ATOM 1352 O O . ASN A 1 182 ? 89.573 -30.557 -63.034 1.00 49.97 182 ASN A O 1
ATOM 1356 N N . ALA A 1 183 ? 88.200 -31.714 -64.445 1.00 41.97 183 ALA A N 1
ATOM 1357 C CA . ALA A 1 183 ? 89.095 -32.765 -64.921 1.00 41.97 183 ALA A CA 1
ATOM 1358 C C . ALA A 1 183 ? 90.379 -32.224 -65.566 1.00 41.97 183 ALA A C 1
ATOM 1360 O O . ALA A 1 183 ? 90.327 -31.106 -66.133 1.00 41.97 183 ALA A O 1
#